Protein AF-A0A843E6L4-F1 (afdb_monomer)

Secondary structure (DSSP, 8-state):
---PPP--HHHHHHHHHHHHHHHHHHHHHHHHH-TT-TT-SSS-TTSS---HHHHHHHHHHHHHHHHHHHHHHHHHHHTT---HHHHHHHHHHHHHHHHHHHHHHHTTTS-HHHHHHHHHHHHHHHHHHHHHHHHHHHTTT-HHHHHHHHHHHHHHHHHHHH-GGGHHHHHHHHHHHHHHHHHHHHHHHSS--

Mean predicted aligned error: 9.28 Å

Solvent-accessible surface area (backbone atoms only — not comparable to full-atom values): 9897 Å² total; per-residue (Å²): 133,84,80,72,84,78,62,53,51,64,58,31,41,52,47,30,51,52,25,46,52,52,26,50,50,36,47,52,56,34,42,57,60,34,70,83,40,86,92,39,65,80,83,52,90,85,70,82,68,83,51,65,66,56,41,66,48,41,49,27,50,27,27,36,46,34,11,52,25,33,28,51,31,12,54,38,40,26,74,63,24,84,45,68,53,44,19,51,12,25,48,28,29,34,56,28,11,51,20,31,32,46,37,25,59,32,70,68,86,52,57,75,68,56,32,51,50,25,48,52,50,28,47,54,27,49,50,51,26,44,48,40,42,27,62,56,37,46,78,71,73,42,57,68,55,43,54,49,46,51,49,53,51,51,50,45,53,48,20,65,74,75,44,58,84,52,33,53,63,52,45,52,51,54,52,49,56,50,49,52,57,52,41,55,47,32,66,72,68,73,47,59,113

pLDDT: mean 72.14, std 13.54, range [33.97, 89.56]

Structure (mmCIF, N/CA/C/O backbone):
data_AF-A0A843E6L4-F1
#
_entry.id   AF-A0A843E6L4-F1
#
loop_
_atom_site.group_PDB
_atom_site.id
_atom_site.type_symbol
_atom_site.label_atom_id
_atom_site.label_alt_id
_atom_site.label_comp_id
_atom_site.label_asym_id
_atom_site.label_entity_id
_atom_site.label_seq_id
_atom_site.pdbx_PDB_ins_code
_atom_site.Cartn_x
_atom_site.Cartn_y
_atom_site.Cartn_z
_atom_site.occupancy
_atom_site.B_iso_or_equiv
_atom_site.auth_seq_id
_atom_site.auth_comp_id
_atom_site.auth_asym_id
_atom_site.auth_atom_id
_atom_site.pdbx_PDB_model_num
ATOM 1 N N . MET A 1 1 ? -32.461 13.150 -0.902 1.00 38.22 1 MET A N 1
ATOM 2 C CA . MET A 1 1 ? -31.200 12.642 -0.322 1.00 38.22 1 MET A CA 1
ATOM 3 C C . MET A 1 1 ? -30.988 11.248 -0.902 1.00 38.22 1 MET A C 1
ATOM 5 O O . MET A 1 1 ? -31.719 10.344 -0.528 1.00 38.22 1 MET A O 1
ATOM 9 N N . MET A 1 2 ? -30.138 11.087 -1.923 1.00 33.97 2 MET A N 1
ATOM 10 C CA . MET A 1 2 ? -29.895 9.767 -2.524 1.00 33.97 2 MET A CA 1
ATOM 11 C C . MET A 1 2 ? -29.000 8.966 -1.578 1.00 33.97 2 MET A C 1
ATOM 13 O O . MET A 1 2 ? -27.855 9.344 -1.337 1.00 33.97 2 MET A O 1
ATOM 17 N N . THR A 1 3 ? -29.527 7.887 -1.008 1.00 42.34 3 THR A N 1
ATOM 18 C CA . THR A 1 3 ? -28.740 6.917 -0.246 1.00 42.34 3 THR A CA 1
ATOM 19 C C . THR A 1 3 ? -27.872 6.145 -1.230 1.00 42.34 3 THR A C 1
ATOM 21 O O . THR A 1 3 ? -28.330 5.192 -1.856 1.00 42.34 3 THR A O 1
ATOM 24 N N . VAL A 1 4 ? -26.630 6.596 -1.415 1.00 50.53 4 VAL A N 1
ATOM 25 C CA . VAL A 1 4 ? -25.606 5.829 -2.133 1.00 50.53 4 VAL A CA 1
ATOM 26 C C . VAL A 1 4 ? -25.515 4.457 -1.454 1.00 50.53 4 VAL A C 1
ATOM 28 O O . VAL A 1 4 ? -25.334 4.425 -0.232 1.00 50.53 4 VAL A O 1
ATOM 31 N N . PRO A 1 5 ? -25.685 3.342 -2.188 1.00 54.84 5 PRO A N 1
ATOM 32 C CA . PRO A 1 5 ? -25.659 2.016 -1.594 1.00 54.84 5 PRO A CA 1
ATOM 33 C C . PRO A 1 5 ? -24.325 1.809 -0.880 1.00 54.84 5 PRO A C 1
ATOM 35 O O . PRO A 1 5 ? -23.248 1.948 -1.459 1.00 54.84 5 PRO A O 1
ATOM 38 N N . TYR A 1 6 ? -24.418 1.540 0.417 1.00 60.19 6 TYR A N 1
ATOM 39 C CA . TYR A 1 6 ? -23.269 1.323 1.276 1.00 60.19 6 TYR A CA 1
ATOM 40 C C . TYR A 1 6 ? -22.634 -0.037 0.961 1.00 60.19 6 TYR A C 1
ATOM 42 O O . TYR A 1 6 ? -23.325 -1.058 0.937 1.00 60.19 6 TYR A O 1
ATOM 50 N N . LEU A 1 7 ? -21.320 -0.055 0.726 1.00 68.00 7 LEU A N 1
ATOM 51 C CA . LEU A 1 7 ? -20.570 -1.300 0.614 1.00 68.00 7 LEU A CA 1
ATOM 52 C C . LEU A 1 7 ? -20.199 -1.770 2.026 1.00 68.00 7 LEU A C 1
ATOM 54 O O . LEU A 1 7 ? -19.430 -1.108 2.716 1.00 68.00 7 LEU A O 1
ATOM 58 N N . ASP A 1 8 ? -20.755 -2.909 2.440 1.00 76.12 8 ASP A N 1
ATOM 59 C CA . ASP A 1 8 ? -20.418 -3.588 3.699 1.00 76.12 8 ASP A CA 1
ATOM 60 C C . ASP A 1 8 ? -18.883 -3.737 3.841 1.00 76.12 8 ASP A C 1
ATOM 62 O O . ASP A 1 8 ? -18.254 -4.235 2.897 1.00 76.12 8 ASP A O 1
ATOM 66 N N . PRO A 1 9 ? -18.263 -3.367 4.986 1.00 72.38 9 PRO A N 1
ATOM 67 C CA . PRO A 1 9 ? -16.823 -3.484 5.204 1.00 72.38 9 PRO A CA 1
ATOM 68 C C . PRO A 1 9 ? -16.311 -4.895 4.959 1.00 72.38 9 PRO A C 1
ATOM 70 O O . PRO A 1 9 ? -15.201 -5.059 4.471 1.00 72.38 9 PRO A O 1
ATOM 73 N N . ARG A 1 10 ? -17.125 -5.925 5.224 1.00 75.69 10 ARG A N 1
ATOM 74 C CA . ARG A 1 10 ? -16.761 -7.318 4.942 1.00 75.69 10 ARG A CA 1
ATOM 75 C C . ARG A 1 10 ? -16.612 -7.557 3.446 1.00 75.69 10 ARG A C 1
ATOM 77 O O . ARG A 1 10 ? -15.655 -8.188 3.013 1.00 75.69 10 ARG A O 1
ATOM 84 N N . ARG A 1 11 ? -17.538 -7.031 2.641 1.00 78.94 11 ARG A N 1
ATOM 85 C CA . ARG A 1 11 ? -17.482 -7.142 1.176 1.00 78.94 11 ARG A CA 1
ATOM 86 C C . ARG A 1 11 ? -16.311 -6.343 0.615 1.00 78.94 11 ARG A C 1
ATOM 88 O O . ARG A 1 11 ? -15.612 -6.849 -0.254 1.00 78.94 11 ARG A O 1
ATOM 95 N N . ALA A 1 12 ? -16.059 -5.149 1.151 1.00 79.19 12 ALA A N 1
ATOM 96 C CA . ALA A 1 12 ? -14.891 -4.349 0.792 1.00 79.19 12 ALA A CA 1
ATOM 97 C C . ALA A 1 12 ? -13.571 -5.052 1.156 1.00 79.19 12 ALA A C 1
ATOM 99 O O . ALA A 1 12 ? -12.635 -5.055 0.363 1.00 79.19 12 ALA A O 1
ATOM 100 N N . SER A 1 13 ? -13.528 -5.715 2.313 1.00 79.50 13 SER A N 1
ATOM 101 C CA . SER A 1 13 ? -12.426 -6.567 2.761 1.00 79.50 13 SER A CA 1
ATOM 102 C C . SER A 1 13 ? -12.163 -7.745 1.817 1.00 79.50 13 SER A C 1
ATOM 104 O O . SER A 1 13 ? -11.020 -7.981 1.439 1.00 79.50 13 SER A O 1
ATOM 106 N N . TYR A 1 14 ? -13.196 -8.473 1.385 1.00 80.38 14 TYR A N 1
ATOM 107 C CA . TYR A 1 14 ? -13.018 -9.542 0.394 1.00 80.38 14 TYR A CA 1
ATOM 108 C C . TYR A 1 14 ? -12.574 -9.000 -0.967 1.00 80.38 14 TYR A C 1
ATOM 110 O O . TYR A 1 14 ? -11.720 -9.603 -1.615 1.00 80.38 14 TYR A O 1
ATOM 118 N N . LEU A 1 15 ? -13.104 -7.844 -1.379 1.00 80.06 15 LEU A N 1
ATOM 119 C CA . LEU A 1 15 ? -12.724 -7.190 -2.627 1.00 80.06 15 LEU A CA 1
ATOM 120 C C . LEU A 1 15 ? -11.246 -6.784 -2.607 1.00 80.06 15 LEU A C 1
ATOM 122 O O . LEU A 1 15 ? -10.521 -7.132 -3.536 1.00 80.06 15 LEU A O 1
ATOM 126 N N . VAL A 1 16 ? -10.765 -6.139 -1.538 1.00 81.19 16 VAL A N 1
ATOM 127 C CA . VAL A 1 16 ? -9.347 -5.762 -1.436 1.00 81.19 16 VAL A CA 1
ATOM 128 C C . VAL A 1 16 ? -8.436 -6.984 -1.317 1.00 81.19 16 VAL A C 1
ATOM 130 O O . VAL A 1 16 ? -7.397 -7.008 -1.964 1.00 81.19 16 VAL A O 1
ATOM 133 N N . LEU A 1 17 ? -8.837 -8.044 -0.602 1.00 82.75 17 LEU A N 1
ATOM 134 C CA . LEU A 1 17 ? -8.074 -9.299 -0.567 1.00 82.75 17 LEU A CA 1
ATOM 135 C C . LEU A 1 17 ? -7.973 -9.945 -1.953 1.00 82.75 17 LEU A C 1
ATOM 137 O O . LEU A 1 17 ? -6.896 -10.388 -2.345 1.00 82.75 17 LEU A O 1
ATOM 141 N N . SER A 1 18 ? -9.069 -9.973 -2.716 1.00 79.31 18 SER A N 1
ATOM 142 C CA . SER A 1 18 ? -9.046 -10.491 -4.088 1.00 79.31 18 SER A CA 1
ATOM 143 C C . SER A 1 18 ? -8.160 -9.639 -5.001 1.00 79.31 18 SER A C 1
ATOM 145 O O . SER A 1 18 ? -7.371 -10.191 -5.765 1.00 79.31 18 SER A O 1
ATOM 147 N N . ALA A 1 19 ? -8.201 -8.310 -4.853 1.00 81.50 19 ALA A N 1
ATOM 148 C CA . ALA A 1 19 ? -7.320 -7.391 -5.565 1.00 81.50 19 ALA A CA 1
ATOM 149 C C . ALA A 1 19 ? -5.846 -7.636 -5.206 1.00 81.50 19 ALA A C 1
ATOM 151 O O . ALA A 1 19 ? -5.012 -7.689 -6.100 1.00 81.50 19 ALA A O 1
ATOM 152 N N . MET A 1 20 ? -5.528 -7.871 -3.928 1.00 81.94 20 MET A N 1
ATOM 153 C CA . MET A 1 20 ? -4.175 -8.224 -3.484 1.00 81.94 20 MET A CA 1
ATOM 154 C C . MET A 1 20 ? -3.689 -9.524 -4.121 1.00 81.94 20 MET A C 1
ATOM 156 O O . MET A 1 20 ? -2.566 -9.564 -4.609 1.00 81.94 20 MET A O 1
ATOM 160 N N . VAL A 1 21 ? -4.520 -10.571 -4.158 1.00 82.06 21 VAL A N 1
ATOM 161 C CA . VAL A 1 21 ? -4.159 -11.845 -4.801 1.00 82.06 21 VAL A CA 1
ATOM 162 C C . VAL A 1 21 ? -3.872 -11.638 -6.286 1.00 82.06 21 VAL A C 1
ATOM 164 O O . VAL A 1 21 ? -2.831 -12.081 -6.765 1.00 82.06 21 VAL A O 1
ATOM 167 N N . VAL A 1 22 ? -4.748 -10.922 -6.999 1.00 79.94 22 VAL A N 1
ATOM 168 C CA . VAL A 1 22 ? -4.540 -10.591 -8.417 1.00 79.94 22 VAL A CA 1
ATOM 169 C C . VAL A 1 22 ? -3.233 -9.822 -8.601 1.00 79.94 22 VAL A C 1
ATOM 171 O O . VAL A 1 22 ? -2.436 -10.177 -9.463 1.00 79.94 22 VAL A O 1
ATOM 174 N N . THR A 1 23 ? -2.961 -8.824 -7.761 1.00 76.88 23 THR A N 1
ATOM 175 C CA . THR A 1 23 ? -1.734 -8.028 -7.848 1.00 76.88 23 THR A CA 1
ATOM 176 C C . THR A 1 23 ? -0.482 -8.843 -7.555 1.00 76.88 23 THR A C 1
ATOM 178 O O . THR A 1 23 ? 0.479 -8.715 -8.301 1.00 76.88 23 THR A O 1
ATOM 181 N N . VAL A 1 24 ? -0.486 -9.717 -6.542 1.00 77.19 24 VAL A N 1
ATOM 182 C CA . VAL A 1 24 ? 0.644 -10.618 -6.253 1.00 77.19 24 VAL A CA 1
ATOM 183 C C . VAL A 1 24 ? 0.900 -11.559 -7.426 1.00 77.19 24 VAL A C 1
ATOM 185 O O . VAL A 1 24 ? 2.047 -11.718 -7.826 1.00 77.19 24 VAL A O 1
ATOM 188 N N . VAL A 1 25 ? -0.146 -12.151 -8.009 1.00 79.25 25 VAL A N 1
ATOM 189 C CA . VAL A 1 25 ? -0.007 -13.032 -9.178 1.00 79.25 25 VAL A CA 1
ATOM 190 C C . VAL A 1 25 ? 0.562 -12.262 -10.368 1.00 79.25 25 VAL A C 1
ATOM 192 O O . VAL A 1 25 ? 1.535 -12.713 -10.966 1.00 79.25 25 VAL A O 1
ATOM 195 N N . CYS A 1 26 ? 0.022 -11.080 -10.678 1.00 74.94 26 CYS A N 1
ATOM 196 C CA . CYS A 1 26 ? 0.536 -10.232 -11.753 1.00 74.94 26 CYS A CA 1
ATOM 197 C C . CYS A 1 26 ? 1.985 -9.791 -11.508 1.00 74.94 26 CYS A C 1
ATOM 199 O O . CYS A 1 26 ? 2.758 -9.736 -12.455 1.00 74.94 26 CYS A O 1
ATOM 201 N N . TRP A 1 27 ? 2.366 -9.506 -10.261 1.00 72.69 27 TRP A N 1
ATOM 202 C CA . TRP A 1 27 ? 3.739 -9.166 -9.887 1.00 72.69 27 TRP A CA 1
ATOM 203 C C . TRP A 1 27 ? 4.694 -10.346 -9.999 1.00 72.69 27 TRP A C 1
ATOM 205 O O . TRP A 1 27 ? 5.786 -10.174 -10.519 1.00 72.69 27 TRP A O 1
ATOM 215 N N . ILE A 1 28 ? 4.298 -11.541 -9.556 1.00 72.25 28 ILE A N 1
ATOM 216 C CA . ILE A 1 28 ? 5.107 -12.749 -9.744 1.00 72.25 28 ILE A CA 1
ATOM 217 C C . ILE A 1 28 ? 5.308 -12.983 -11.241 1.00 72.25 28 ILE A C 1
ATOM 219 O O . ILE A 1 28 ? 6.439 -13.142 -11.675 1.00 72.25 28 ILE A O 1
ATOM 223 N N . ILE A 1 29 ? 4.243 -12.933 -12.046 1.00 73.12 29 ILE A N 1
ATOM 224 C CA . ILE A 1 29 ? 4.345 -13.092 -13.503 1.00 73.12 29 ILE A CA 1
ATOM 225 C C . ILE A 1 29 ? 5.265 -12.021 -14.106 1.00 73.12 29 ILE A C 1
ATOM 227 O O . ILE A 1 29 ? 6.151 -12.368 -14.877 1.00 73.12 29 ILE A O 1
ATOM 231 N N . ALA A 1 30 ? 5.101 -10.751 -13.722 1.00 64.81 30 ALA A N 1
ATOM 232 C CA . ALA A 1 30 ? 5.960 -9.659 -14.175 1.00 64.81 30 ALA A CA 1
ATOM 233 C C . ALA A 1 30 ? 7.436 -9.910 -13.830 1.00 64.81 30 ALA A C 1
ATOM 235 O O . ALA A 1 30 ? 8.287 -9.796 -14.701 1.00 64.81 30 ALA A O 1
ATOM 236 N N . GLY A 1 31 ? 7.730 -10.329 -12.598 1.00 62.81 31 GLY A N 1
ATOM 237 C CA . GLY A 1 31 ? 9.098 -10.576 -12.152 1.00 62.81 31 GLY A CA 1
ATOM 238 C C . GLY A 1 31 ? 9.753 -11.825 -12.715 1.00 62.81 31 GLY A C 1
ATOM 239 O O . GLY A 1 31 ? 10.965 -11.854 -12.865 1.00 62.81 31 GLY A O 1
ATOM 240 N N . LEU A 1 32 ? 8.977 -12.847 -13.076 1.00 64.94 32 LEU A N 1
ATOM 241 C CA . LEU A 1 32 ? 9.512 -14.009 -13.791 1.00 64.94 32 LEU A CA 1
ATOM 242 C C . LEU A 1 32 ? 9.834 -13.688 -15.262 1.00 64.94 32 LEU A C 1
ATOM 244 O O . LEU A 1 32 ? 10.538 -14.468 -15.900 1.00 64.94 32 LEU A O 1
ATOM 248 N N . MET A 1 33 ? 9.301 -12.587 -15.802 1.00 60.41 33 MET A N 1
ATOM 249 C CA . MET A 1 33 ? 9.420 -12.200 -17.213 1.00 60.41 33 MET A CA 1
ATOM 250 C C . MET A 1 33 ? 10.352 -11.003 -17.464 1.00 60.41 33 MET A C 1
ATOM 252 O O . MET A 1 33 ? 10.617 -10.701 -18.626 1.00 60.41 33 MET A O 1
ATOM 256 N N . ASP A 1 34 ? 10.831 -10.327 -16.417 1.00 55.47 34 ASP A N 1
ATOM 257 C CA . ASP A 1 34 ? 11.705 -9.152 -16.505 1.00 55.47 34 ASP A CA 1
ATOM 258 C C . ASP A 1 34 ? 13.113 -9.490 -15.984 1.00 55.47 34 ASP A C 1
ATOM 260 O O . ASP A 1 34 ? 13.286 -9.844 -14.816 1.00 55.47 34 ASP A O 1
ATOM 264 N N . GLU A 1 35 ? 14.112 -9.420 -16.868 1.00 53.12 35 GLU A N 1
ATOM 265 C CA . GLU A 1 35 ? 15.518 -9.724 -16.560 1.00 53.12 35 GLU A CA 1
ATOM 266 C C . GLU A 1 35 ? 16.177 -8.668 -15.664 1.00 53.12 35 GLU A C 1
ATOM 268 O O . GLU A 1 35 ? 17.101 -8.996 -14.920 1.00 53.12 35 GLU A O 1
ATOM 273 N N . ASP A 1 36 ? 15.679 -7.429 -15.700 1.00 51.19 36 ASP A N 1
ATOM 274 C CA . ASP A 1 36 ? 16.272 -6.271 -15.023 1.00 51.19 36 ASP A CA 1
ATOM 275 C C . ASP A 1 36 ? 15.635 -6.000 -13.650 1.00 51.19 36 ASP A C 1
ATOM 277 O O . ASP A 1 36 ? 16.038 -5.085 -12.922 1.00 51.19 36 ASP A O 1
ATOM 281 N N . TRP A 1 37 ? 14.622 -6.779 -13.252 1.00 52.09 37 TRP A N 1
ATOM 282 C CA . TRP A 1 37 ? 13.971 -6.569 -11.964 1.00 52.09 37 TRP A CA 1
ATOM 283 C C . TRP A 1 37 ? 14.856 -7.105 -10.836 1.00 52.09 37 TRP A C 1
ATOM 285 O O . TRP A 1 37 ? 15.005 -8.313 -10.657 1.00 52.09 37 TRP A O 1
ATOM 295 N N . ALA A 1 38 ? 15.410 -6.192 -10.032 1.00 47.44 38 ALA A N 1
ATOM 296 C CA . ALA A 1 38 ? 16.419 -6.443 -8.994 1.00 47.44 38 ALA A CA 1
ATOM 297 C C . ALA A 1 38 ? 16.103 -7.584 -7.994 1.00 47.44 38 ALA A C 1
ATOM 299 O O . ALA A 1 38 ? 17.005 -8.113 -7.350 1.00 47.44 38 ALA A O 1
ATOM 300 N N . LEU A 1 39 ? 14.835 -7.995 -7.855 1.00 47.16 39 LEU A N 1
ATOM 301 C CA . LEU A 1 39 ? 14.410 -9.126 -7.014 1.00 47.16 39 LEU A CA 1
ATOM 302 C C . LEU A 1 39 ? 14.585 -10.511 -7.672 1.00 47.16 39 LEU A C 1
ATOM 304 O O . LEU A 1 39 ? 14.586 -11.513 -6.958 1.00 47.16 39 LEU A O 1
ATOM 308 N N . PHE A 1 40 ? 14.717 -10.582 -8.999 1.00 44.66 40 PHE A N 1
ATOM 309 C CA . PHE A 1 40 ? 14.655 -11.815 -9.799 1.00 44.66 40 PHE A CA 1
ATOM 310 C C . PHE A 1 40 ? 15.771 -11.931 -10.845 1.00 44.66 40 PHE A C 1
ATOM 312 O O . PHE A 1 40 ? 15.652 -12.722 -11.777 1.00 44.66 40 PHE A O 1
ATOM 319 N N . GLU A 1 41 ? 16.882 -11.218 -10.643 1.00 42.28 41 GLU A N 1
ATOM 320 C CA . GLU A 1 41 ? 17.993 -10.997 -11.589 1.00 42.28 41 GLU A CA 1
ATOM 321 C C . GLU A 1 41 ? 18.605 -12.264 -12.243 1.00 42.28 41 GLU A C 1
ATOM 323 O O . GLU A 1 41 ? 19.451 -12.156 -13.124 1.00 42.28 41 GLU A O 1
ATOM 328 N N . LYS A 1 42 ? 18.208 -13.489 -11.858 1.00 43.25 42 LYS A N 1
ATOM 329 C CA . LYS A 1 42 ? 18.589 -14.742 -12.533 1.00 43.25 42 LYS A CA 1
ATOM 330 C C . LYS A 1 42 ? 17.566 -15.864 -12.328 1.00 43.25 42 LYS A C 1
ATOM 332 O O . LYS A 1 42 ? 17.771 -16.657 -11.407 1.00 43.25 42 LYS A O 1
ATOM 337 N N . THR A 1 43 ? 16.529 -16.055 -13.164 1.00 38.50 43 THR A N 1
ATOM 338 C CA . THR A 1 43 ? 15.978 -17.437 -13.290 1.00 38.50 43 THR A CA 1
ATOM 339 C C . THR A 1 43 ? 15.178 -17.869 -14.532 1.00 38.50 43 THR A C 1
ATOM 341 O O . THR A 1 43 ? 15.100 -19.081 -14.714 1.00 38.50 43 THR A O 1
ATOM 344 N N . LEU A 1 44 ? 14.586 -17.033 -15.400 1.00 39.69 44 LEU A N 1
ATOM 345 C CA . LEU A 1 44 ? 13.625 -17.584 -16.396 1.00 39.69 44 LEU A CA 1
ATOM 346 C C . LEU A 1 44 ? 13.680 -17.058 -17.837 1.00 39.69 44 LEU A C 1
ATOM 348 O O . LEU A 1 44 ? 12.790 -17.381 -18.624 1.00 39.69 44 LEU A O 1
ATOM 352 N N . CYS A 1 45 ? 14.755 -16.397 -18.271 1.00 34.59 45 CYS A N 1
ATOM 353 C CA . CYS A 1 45 ? 14.845 -15.968 -19.675 1.00 34.59 45 CYS A CA 1
ATOM 354 C C . CYS A 1 45 ? 15.183 -17.072 -20.704 1.00 34.59 45 CYS A C 1
ATOM 356 O O . CYS A 1 45 ? 15.482 -16.804 -21.864 1.00 34.59 45 CYS A O 1
ATOM 358 N N . HIS A 1 46 ? 15.078 -18.348 -20.325 1.00 40.62 46 HIS A N 1
ATOM 359 C CA . HIS A 1 46 ? 15.227 -19.474 -21.256 1.00 40.62 46 HIS A CA 1
ATOM 360 C C . HIS A 1 46 ? 13.900 -20.003 -21.828 1.00 40.62 46 HIS A C 1
ATOM 362 O O . HIS A 1 46 ? 13.920 -20.953 -22.607 1.00 40.62 46 HIS A O 1
ATOM 368 N N . LEU A 1 47 ? 12.753 -19.399 -21.485 1.00 40.03 47 LEU A N 1
ATOM 369 C CA . LEU A 1 47 ? 11.434 -19.849 -21.961 1.00 40.03 47 LEU A CA 1
ATOM 370 C C . LEU A 1 47 ? 10.908 -19.141 -23.221 1.00 40.03 47 LEU A C 1
ATOM 372 O O . LEU A 1 47 ? 9.825 -19.483 -23.683 1.00 40.03 47 LEU A O 1
ATOM 376 N N . GLY A 1 48 ? 11.653 -18.209 -23.825 1.00 39.88 48 GLY A N 1
ATOM 377 C CA . GLY A 1 48 ? 11.315 -17.674 -25.154 1.00 39.88 48 GLY A CA 1
ATOM 378 C C . GLY A 1 48 ? 10.013 -16.862 -25.238 1.00 39.88 48 GLY A C 1
ATOM 379 O O . GLY A 1 48 ? 9.510 -16.646 -26.336 1.00 39.88 48 GLY A O 1
ATOM 380 N N . ILE A 1 49 ? 9.476 -16.394 -24.105 1.00 41.22 49 ILE A N 1
ATOM 381 C CA . ILE A 1 49 ? 8.335 -15.465 -24.041 1.00 41.22 49 ILE A CA 1
ATOM 382 C C . ILE A 1 49 ? 8.863 -14.095 -23.600 1.00 41.22 49 ILE A C 1
ATOM 384 O O . ILE A 1 49 ? 8.540 -13.600 -22.525 1.00 41.22 49 ILE A O 1
ATOM 388 N N . SER A 1 50 ? 9.731 -13.484 -24.408 1.00 40.25 50 SER A N 1
ATOM 389 C CA . SER A 1 50 ? 10.124 -12.085 -24.215 1.00 40.25 50 SER A CA 1
ATOM 390 C C . SER A 1 50 ? 9.061 -11.170 -24.831 1.00 40.25 50 SER A C 1
ATOM 392 O O . SER A 1 50 ? 9.302 -10.516 -25.842 1.00 40.25 50 SER A O 1
ATOM 394 N N . ASP A 1 51 ? 7.868 -11.119 -24.245 1.00 49.66 51 ASP A N 1
ATOM 395 C CA . ASP A 1 51 ? 6.962 -10.001 -24.506 1.00 49.66 51 ASP A CA 1
ATOM 396 C C . ASP A 1 51 ? 7.049 -9.042 -23.324 1.00 49.66 51 ASP A C 1
ATOM 398 O O . ASP A 1 51 ? 6.199 -8.999 -22.437 1.00 49.66 51 ASP A O 1
ATOM 402 N N . ILE A 1 52 ? 8.101 -8.223 -23.350 1.00 55.25 52 ILE A N 1
ATOM 403 C CA . ILE A 1 52 ? 8.266 -7.011 -22.531 1.00 55.25 52 ILE A CA 1
ATOM 404 C C . ILE A 1 52 ? 6.971 -6.164 -22.554 1.00 55.25 52 ILE A C 1
ATOM 406 O O . ILE A 1 52 ? 6.639 -5.473 -21.590 1.00 55.25 52 ILE A O 1
ATOM 410 N N . LEU A 1 53 ? 6.179 -6.266 -23.632 1.00 54.62 53 LEU A N 1
ATOM 411 C CA . LEU A 1 53 ? 4.861 -5.650 -23.778 1.00 54.62 53 LEU A CA 1
ATOM 412 C C . LEU A 1 53 ? 3.819 -6.178 -22.772 1.00 54.62 53 LEU A C 1
ATOM 414 O O . LEU A 1 53 ? 3.012 -5.406 -22.257 1.00 54.62 53 LEU A O 1
ATOM 418 N N . PHE A 1 54 ? 3.835 -7.477 -22.470 1.00 55.19 54 PHE A N 1
ATOM 419 C CA . PHE A 1 54 ? 2.896 -8.110 -21.542 1.00 55.19 54 PHE A CA 1
ATOM 420 C C . PHE A 1 54 ? 3.165 -7.669 -20.098 1.00 55.19 54 PHE A C 1
ATOM 422 O O . PHE A 1 54 ? 2.231 -7.316 -19.375 1.00 55.19 54 PHE A O 1
ATOM 429 N N . VAL A 1 55 ? 4.442 -7.569 -19.714 1.00 59.25 55 VAL A N 1
ATOM 430 C CA . VAL A 1 55 ? 4.883 -7.013 -18.421 1.00 59.25 55 VAL A CA 1
ATOM 431 C C . VAL A 1 55 ? 4.524 -5.526 -18.308 1.00 59.25 55 VAL A C 1
ATOM 433 O O . VAL A 1 55 ? 3.942 -5.109 -17.302 1.00 59.25 55 VAL A O 1
ATOM 436 N N . ARG A 1 56 ? 4.751 -4.743 -19.377 1.00 61.72 56 ARG A N 1
ATOM 437 C CA . ARG A 1 56 ? 4.350 -3.323 -19.475 1.00 61.72 56 ARG A CA 1
ATOM 438 C C . ARG A 1 56 ? 2.847 -3.088 -19.302 1.00 61.72 56 ARG A C 1
ATOM 440 O O . ARG A 1 56 ? 2.462 -1.984 -18.936 1.00 61.72 56 ARG A O 1
ATOM 447 N N . ILE A 1 57 ? 1.996 -4.083 -19.554 1.00 69.62 57 ILE A N 1
ATOM 448 C CA . ILE A 1 57 ? 0.535 -3.966 -19.424 1.00 69.62 57 ILE A CA 1
ATOM 449 C C . ILE A 1 57 ? 0.049 -4.524 -18.082 1.00 69.62 57 ILE A C 1
ATOM 451 O O . ILE A 1 57 ? -0.734 -3.872 -17.385 1.00 69.62 57 ILE A O 1
ATOM 455 N N . LEU A 1 58 ? 0.519 -5.709 -17.686 1.00 72.88 58 LEU A N 1
ATOM 456 C CA . LEU A 1 58 ? 0.084 -6.357 -16.449 1.00 72.88 58 LEU A CA 1
ATOM 457 C C . LEU A 1 58 ? 0.455 -5.557 -15.206 1.00 72.88 58 LEU A C 1
ATOM 459 O O . LEU A 1 58 ? -0.343 -5.487 -14.270 1.00 72.88 58 LEU A O 1
ATOM 463 N N . TYR A 1 59 ? 1.635 -4.938 -15.191 1.00 72.50 59 TYR A N 1
ATOM 464 C CA . TYR A 1 59 ? 2.086 -4.179 -14.035 1.00 72.50 59 TYR A CA 1
ATOM 465 C C . TYR A 1 59 ? 1.196 -2.947 -13.763 1.00 72.50 59 TYR A C 1
ATOM 467 O O . TYR A 1 59 ? 0.628 -2.876 -12.668 1.00 72.50 59 TYR A O 1
ATOM 475 N N . PRO A 1 60 ? 0.929 -2.044 -14.730 1.00 75.44 60 PRO A N 1
ATOM 476 C CA . PRO A 1 60 ? -0.037 -0.955 -14.558 1.00 75.44 60 PRO A CA 1
ATOM 477 C C . PRO A 1 60 ? -1.443 -1.416 -14.184 1.00 75.44 60 PRO A C 1
ATOM 479 O O . PRO A 1 60 ? -2.061 -0.823 -13.300 1.00 75.44 60 PRO A O 1
ATOM 482 N N . ILE A 1 61 ? -1.939 -2.495 -14.801 1.00 79.88 61 ILE A N 1
ATOM 483 C CA . ILE A 1 61 ? -3.248 -3.066 -14.454 1.00 79.88 61 ILE A CA 1
ATOM 484 C C . ILE A 1 61 ? -3.251 -3.527 -12.996 1.00 79.88 61 ILE A C 1
ATOM 486 O O . ILE A 1 61 ? -4.187 -3.221 -12.260 1.00 79.88 61 ILE A O 1
ATOM 490 N N . SER A 1 62 ? -2.199 -4.213 -12.546 1.00 78.50 62 SER A N 1
ATOM 491 C CA . SER A 1 62 ? -2.086 -4.685 -11.166 1.00 78.50 62 SER A CA 1
ATOM 492 C C . SER A 1 62 ? -2.065 -3.533 -10.159 1.00 78.50 62 SER A C 1
ATOM 494 O O . SER A 1 62 ? -2.750 -3.612 -9.137 1.00 78.50 62 SER A O 1
ATOM 496 N N . CYS A 1 63 ? -1.355 -2.444 -10.479 1.00 80.38 63 CYS A N 1
ATOM 497 C CA . CYS A 1 63 ? -1.311 -1.210 -9.700 1.00 80.38 63 CYS A CA 1
ATOM 498 C C . CYS A 1 63 ? -2.676 -0.510 -9.672 1.00 80.38 63 CYS A C 1
ATOM 500 O O . CYS A 1 63 ? -3.092 -0.009 -8.626 1.00 80.38 63 CYS A O 1
ATOM 502 N N . ALA A 1 64 ? -3.404 -0.517 -10.790 1.00 84.81 64 ALA A N 1
ATOM 503 C CA . ALA A 1 64 ? -4.728 0.079 -10.874 1.00 84.81 64 ALA A CA 1
ATOM 504 C C . ALA A 1 64 ? -5.780 -0.709 -10.087 1.00 84.81 64 ALA A C 1
ATOM 506 O O . ALA A 1 64 ? -6.554 -0.119 -9.333 1.00 84.81 64 ALA A O 1
ATOM 507 N N . VAL A 1 65 ? -5.775 -2.040 -10.206 1.00 85.56 65 VAL A N 1
ATOM 508 C CA . VAL A 1 65 ? -6.692 -2.935 -9.487 1.00 85.56 65 VAL A CA 1
ATOM 509 C C . VAL A 1 65 ? -6.507 -2.795 -7.977 1.00 85.56 65 VAL A C 1
ATOM 511 O O . VAL A 1 65 ? -7.487 -2.581 -7.260 1.00 85.56 65 VAL A O 1
ATOM 514 N N . ILE A 1 66 ? -5.266 -2.845 -7.481 1.00 85.50 66 ILE A N 1
ATOM 515 C CA . ILE A 1 66 ? -5.013 -2.677 -6.045 1.00 85.50 66 ILE A CA 1
ATOM 516 C C . ILE A 1 66 ? -5.246 -1.245 -5.577 1.00 85.50 66 ILE A C 1
ATOM 518 O O . ILE A 1 66 ? -5.807 -1.054 -4.502 1.00 85.50 66 ILE A O 1
ATOM 522 N N . GLY A 1 67 ? -4.870 -0.241 -6.374 1.00 87.75 67 GLY A N 1
ATOM 523 C CA . GLY A 1 67 ? -5.088 1.162 -6.041 1.00 87.75 67 GLY A CA 1
ATOM 524 C C . GLY A 1 67 ? -6.573 1.456 -5.857 1.00 87.75 67 GLY A C 1
ATOM 525 O O . GLY A 1 67 ? -6.982 1.991 -4.827 1.00 87.75 67 GLY A O 1
ATOM 526 N N . PHE A 1 68 ? -7.404 0.997 -6.792 1.00 88.81 68 PHE A N 1
ATOM 527 C CA . PHE A 1 68 ? -8.853 1.128 -6.698 1.00 88.81 68 PHE A CA 1
ATOM 528 C C . PHE A 1 68 ? -9.443 0.316 -5.535 1.00 88.81 68 PHE A C 1
ATOM 530 O O . PHE A 1 68 ? -10.268 0.829 -4.776 1.00 88.81 68 PHE A O 1
ATOM 537 N N . GLY A 1 69 ? -8.979 -0.924 -5.334 1.00 86.75 69 GLY A N 1
ATOM 538 C CA . GLY A 1 69 ? -9.377 -1.756 -4.196 1.00 86.75 69 GLY A CA 1
ATOM 539 C C . GLY A 1 69 ? -9.082 -1.089 -2.848 1.00 86.75 69 GLY A C 1
ATOM 540 O O . GLY A 1 69 ? -9.940 -1.076 -1.965 1.00 86.75 69 GLY A O 1
ATOM 541 N N . MET A 1 70 ? -7.914 -0.457 -2.716 1.00 86.81 70 MET A N 1
ATOM 542 C CA . MET A 1 70 ?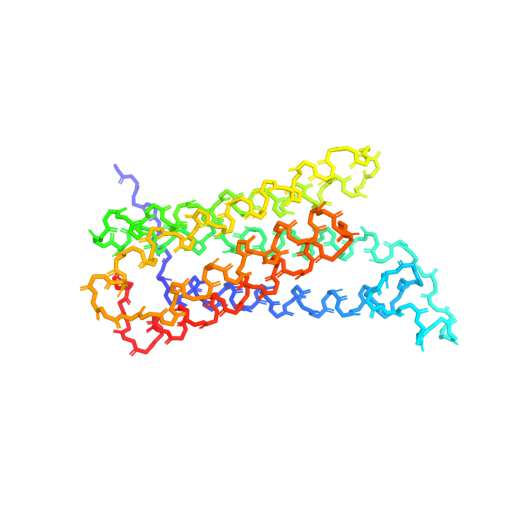 -7.501 0.297 -1.529 1.00 86.81 70 MET A CA 1
ATOM 543 C C . MET A 1 70 ? -8.354 1.538 -1.286 1.00 86.81 70 MET A C 1
ATOM 545 O O . MET A 1 70 ? -8.718 1.814 -0.142 1.00 86.81 70 MET A O 1
ATOM 549 N N . MET A 1 71 ? -8.725 2.264 -2.343 1.00 88.94 71 MET A N 1
ATOM 550 C CA . MET A 1 71 ? -9.622 3.417 -2.230 1.00 88.94 71 MET A CA 1
ATOM 551 C C . MET A 1 71 ? -11.013 2.999 -1.738 1.00 88.94 71 MET A C 1
ATOM 553 O O . MET A 1 71 ? -11.554 3.621 -0.822 1.00 88.94 71 MET A O 1
ATOM 557 N N . LEU A 1 72 ? -11.578 1.923 -2.300 1.00 87.12 72 LEU A N 1
ATOM 558 C CA . LEU A 1 72 ? -12.878 1.392 -1.879 1.00 87.12 72 LEU A CA 1
ATOM 559 C C . LEU A 1 72 ? -12.845 0.859 -0.442 1.00 87.12 72 LEU A C 1
ATOM 561 O O . LEU A 1 72 ? -13.762 1.126 0.342 1.00 87.12 72 LEU A O 1
ATOM 565 N N . PHE A 1 73 ? -11.785 0.135 -0.081 1.00 86.12 73 PHE A N 1
ATOM 566 C CA . PHE A 1 73 ? -11.573 -0.349 1.280 1.00 86.12 73 PHE A CA 1
ATOM 567 C C . PHE A 1 73 ? -11.463 0.812 2.274 1.00 86.12 73 PHE A C 1
ATOM 569 O O . PHE A 1 73 ? -12.229 0.873 3.233 1.00 86.12 73 PHE A O 1
ATOM 576 N N . GLY A 1 74 ? -10.588 1.784 2.007 1.00 84.50 74 GLY A N 1
ATOM 577 C CA . GLY A 1 74 ? -10.412 2.959 2.858 1.00 84.50 74 GLY A CA 1
ATOM 578 C C . GLY A 1 74 ? -11.714 3.729 3.066 1.00 84.50 74 GLY A C 1
ATOM 579 O O . GLY A 1 74 ? -12.085 4.024 4.199 1.00 84.50 74 GLY A O 1
ATOM 580 N N . TYR A 1 75 ? -12.461 3.986 1.990 1.00 86.25 75 TYR A N 1
ATOM 581 C CA . TYR A 1 75 ? -13.728 4.714 2.062 1.00 86.25 75 TYR A CA 1
ATOM 582 C C . TYR A 1 75 ? -14.820 3.966 2.842 1.00 86.25 75 TYR A C 1
ATOM 584 O O . TYR A 1 75 ? -15.518 4.566 3.662 1.00 86.25 75 TYR A O 1
ATOM 592 N N . SER A 1 76 ? -14.983 2.665 2.588 1.00 83.31 76 SER A N 1
ATOM 593 C CA . SER A 1 76 ? -16.011 1.848 3.248 1.00 83.31 76 SER A CA 1
ATOM 594 C C . SER A 1 76 ? -15.750 1.703 4.748 1.00 83.31 76 SER A C 1
ATOM 596 O O . SER A 1 76 ? -16.664 1.902 5.545 1.00 83.31 76 SER A O 1
ATOM 598 N N . VAL A 1 77 ? -14.500 1.446 5.145 1.00 82.12 77 VAL A N 1
ATOM 599 C CA . VAL A 1 77 ? -14.132 1.272 6.556 1.00 82.12 77 VAL A CA 1
ATOM 600 C C . VAL A 1 77 ? -14.110 2.608 7.304 1.00 82.12 77 VAL A C 1
ATOM 602 O O . VAL A 1 77 ? -14.615 2.682 8.422 1.00 82.12 77 VAL A O 1
ATOM 605 N N . ALA A 1 78 ? -13.618 3.693 6.690 1.00 83.06 78 ALA A N 1
ATOM 606 C CA . ALA A 1 78 ? -13.586 5.013 7.328 1.00 83.06 78 ALA A CA 1
ATOM 607 C C . ALA A 1 78 ? -14.980 5.532 7.716 1.00 83.06 78 ALA A C 1
ATOM 609 O O . ALA A 1 78 ? -15.113 6.246 8.707 1.00 83.06 78 ALA A O 1
ATOM 610 N N . LYS A 1 79 ? -16.021 5.179 6.950 1.00 80.00 79 LYS A N 1
ATOM 611 C CA . LYS A 1 79 ? -17.400 5.624 7.201 1.00 80.00 79 LYS A CA 1
ATOM 612 C C . LYS A 1 79 ? -18.081 4.965 8.397 1.00 80.00 79 LYS A C 1
ATOM 614 O O . LYS A 1 79 ? -19.048 5.530 8.899 1.00 80.00 79 LYS A O 1
ATOM 619 N N . VAL A 1 80 ? -17.622 3.787 8.807 1.00 76.25 80 VAL A N 1
ATOM 620 C CA . VAL A 1 80 ? -18.214 3.014 9.915 1.00 76.25 80 VAL A CA 1
ATOM 621 C C . VAL A 1 80 ? -17.292 2.952 11.128 1.00 76.25 80 VAL A C 1
ATOM 623 O O . VAL A 1 80 ? -17.667 2.435 12.171 1.00 76.25 80 VAL A O 1
ATOM 626 N N . CYS A 1 81 ? -16.102 3.536 11.022 1.00 75.06 81 CYS A N 1
ATOM 627 C CA . CYS A 1 81 ? -15.207 3.687 12.150 1.00 75.06 81 CYS A CA 1
ATOM 628 C C . CYS A 1 81 ? -15.650 4.873 13.024 1.00 75.06 81 CYS A C 1
ATOM 630 O O . CYS A 1 81 ? -15.587 6.032 12.607 1.00 75.06 81 CYS A O 1
ATOM 632 N N . ASP A 1 82 ? -16.051 4.587 14.262 1.00 69.31 82 ASP A N 1
ATOM 633 C CA . ASP A 1 82 ? -16.488 5.604 15.229 1.00 69.31 82 ASP A CA 1
ATOM 634 C C . ASP A 1 82 ? -15.319 6.468 15.742 1.00 69.31 82 ASP A C 1
ATOM 636 O O . ASP A 1 82 ? -15.494 7.598 16.216 1.00 69.31 82 ASP A O 1
ATOM 640 N N . ARG A 1 83 ? -14.084 5.960 15.636 1.00 76.69 83 ARG A N 1
ATOM 641 C CA . ARG A 1 83 ? -12.877 6.637 16.120 1.00 76.69 83 ARG A CA 1
ATOM 642 C C . ARG A 1 83 ? -12.286 7.531 15.034 1.00 76.69 83 ARG A C 1
ATOM 644 O O . ARG A 1 83 ? -11.622 7.060 14.114 1.00 76.69 83 ARG A O 1
ATOM 651 N N . ARG A 1 84 ? -12.418 8.854 15.203 1.00 74.69 84 ARG A N 1
ATOM 652 C CA . ARG A 1 84 ? -11.915 9.881 14.259 1.00 74.69 84 ARG A CA 1
ATOM 653 C C . ARG A 1 84 ? -10.461 9.675 13.814 1.00 74.69 84 ARG A C 1
ATOM 655 O O . ARG A 1 84 ? -10.144 9.892 12.649 1.00 74.69 84 ARG A O 1
ATOM 662 N N . LEU A 1 85 ? -9.584 9.265 14.733 1.00 69.69 85 LEU A N 1
ATOM 663 C CA . LEU A 1 85 ? -8.162 9.063 14.448 1.00 69.69 85 LEU A CA 1
ATOM 664 C C . LEU A 1 85 ? -7.936 7.844 13.538 1.00 69.69 85 LEU A C 1
ATOM 666 O O . LEU A 1 85 ? -7.180 7.922 12.577 1.00 69.69 85 LEU A O 1
ATOM 670 N N . GLN A 1 86 ? -8.650 6.744 13.779 1.00 73.94 86 GLN A N 1
ATOM 671 C CA . GLN A 1 86 ? -8.582 5.559 12.926 1.00 73.94 86 GLN A CA 1
ATOM 672 C C . GLN A 1 86 ? -9.244 5.804 11.563 1.00 73.94 86 GLN A C 1
ATOM 674 O O . GLN A 1 86 ? -8.675 5.438 10.536 1.00 73.94 86 GLN A O 1
ATOM 679 N N . ALA A 1 87 ? -10.382 6.506 11.534 1.00 78.31 87 ALA A N 1
ATOM 680 C CA . ALA A 1 87 ? -11.038 6.920 10.296 1.00 78.31 87 ALA A CA 1
ATOM 681 C C . ALA A 1 87 ? -10.098 7.742 9.393 1.00 78.31 87 ALA A C 1
ATOM 683 O O . ALA A 1 87 ? -10.061 7.518 8.185 1.00 78.31 87 ALA A O 1
ATOM 684 N N . ALA A 1 88 ? -9.280 8.635 9.966 1.00 79.00 88 ALA A N 1
ATOM 685 C CA . ALA A 1 88 ? -8.264 9.379 9.217 1.00 79.00 88 ALA A CA 1
ATOM 686 C C . ALA A 1 88 ? -7.204 8.462 8.574 1.00 79.00 88 ALA A C 1
ATOM 688 O O . ALA A 1 88 ? -6.838 8.674 7.419 1.00 79.00 88 ALA A O 1
ATOM 689 N N . GLY A 1 89 ? -6.765 7.410 9.276 1.00 77.94 89 GLY A N 1
ATOM 690 C CA . GLY A 1 89 ? -5.862 6.394 8.718 1.00 77.94 89 GLY A CA 1
ATOM 691 C C . GLY A 1 89 ? -6.489 5.624 7.549 1.00 77.94 89 GLY A C 1
ATOM 692 O O . GLY A 1 89 ? -5.843 5.404 6.526 1.00 77.94 89 GLY A O 1
ATOM 693 N N . TYR A 1 90 ? -7.778 5.291 7.636 1.00 83.12 90 TYR A N 1
ATOM 694 C CA . TYR A 1 90 ? -8.498 4.665 6.522 1.00 83.12 90 TYR A CA 1
ATOM 695 C C . TYR A 1 90 ? -8.716 5.623 5.340 1.00 83.12 90 TYR A C 1
ATOM 697 O O . TYR A 1 90 ? -8.584 5.203 4.192 1.00 83.12 90 TYR A O 1
ATOM 705 N N . TYR A 1 91 ? -8.946 6.920 5.572 1.00 84.62 91 TYR A N 1
ATOM 706 C CA . TYR A 1 91 ? -8.953 7.912 4.488 1.00 84.62 91 TYR A CA 1
ATOM 707 C C . TYR A 1 91 ? -7.580 8.052 3.815 1.00 84.62 91 TYR A C 1
ATOM 709 O O . TYR A 1 91 ? -7.517 8.233 2.600 1.00 84.62 91 TYR A O 1
ATOM 717 N N . ALA A 1 92 ? -6.477 7.890 4.551 1.00 85.56 92 ALA A N 1
ATOM 718 C CA . ALA A 1 92 ? -5.138 7.876 3.963 1.00 85.56 92 ALA A CA 1
ATOM 719 C C . ALA A 1 92 ? -4.903 6.673 3.020 1.00 85.56 92 ALA A C 1
ATOM 721 O O . ALA A 1 92 ? -4.071 6.768 2.119 1.00 85.56 92 ALA A O 1
ATOM 722 N N . CYS A 1 93 ? -5.690 5.590 3.121 1.00 85.12 93 CYS A N 1
ATOM 723 C CA . CYS A 1 93 ? -5.658 4.493 2.139 1.00 85.12 93 CYS A CA 1
ATOM 724 C C . CYS A 1 93 ? -6.119 4.950 0.746 1.00 85.12 93 CYS A C 1
ATOM 726 O O . CYS A 1 93 ? -5.701 4.375 -0.257 1.00 85.12 93 CYS A O 1
ATOM 728 N N . ILE A 1 94 ? -6.946 6.001 0.665 1.00 87.62 94 ILE A N 1
ATOM 729 C CA . ILE A 1 94 ? -7.344 6.606 -0.612 1.00 87.62 94 ILE A CA 1
ATOM 730 C C . ILE A 1 94 ? -6.135 7.275 -1.265 1.00 87.62 94 ILE A C 1
ATOM 732 O O . ILE A 1 94 ? -5.900 7.082 -2.454 1.00 87.62 94 ILE A O 1
ATOM 736 N N . LEU A 1 95 ? -5.339 8.013 -0.484 1.00 88.94 95 LEU A N 1
ATOM 737 C CA . LEU A 1 95 ? -4.111 8.639 -0.976 1.00 88.94 95 LEU A CA 1
ATOM 738 C C . LEU A 1 95 ? -3.093 7.585 -1.422 1.00 88.94 95 LEU A C 1
ATOM 740 O O . LEU A 1 95 ? -2.521 7.723 -2.497 1.00 88.94 95 LEU A O 1
ATOM 744 N N . PHE A 1 96 ? -2.948 6.496 -0.660 1.00 87.88 96 PHE A N 1
ATOM 745 C CA . PHE A 1 96 ? -2.131 5.350 -1.065 1.00 87.88 96 PHE A CA 1
ATOM 746 C C . PHE A 1 96 ? -2.600 4.755 -2.404 1.00 87.88 96 PHE A C 1
ATOM 748 O O . PHE A 1 96 ? -1.791 4.488 -3.291 1.00 87.88 96 PHE A O 1
ATOM 755 N N . GLY A 1 97 ? -3.915 4.593 -2.587 1.00 88.00 97 GLY A N 1
ATOM 756 C CA . GLY A 1 97 ? -4.487 4.104 -3.840 1.00 88.00 97 GLY A CA 1
ATOM 757 C C . GLY A 1 97 ? -4.251 5.042 -5.028 1.00 88.00 97 GLY A C 1
ATOM 758 O O . GLY A 1 97 ? -3.923 4.572 -6.116 1.00 88.00 97 GLY A O 1
ATOM 759 N N . ILE A 1 98 ? -4.329 6.360 -4.814 1.00 89.56 98 ILE A N 1
ATOM 760 C CA . ILE A 1 98 ? -3.976 7.371 -5.825 1.00 89.56 98 ILE A CA 1
ATOM 761 C C . ILE A 1 98 ? -2.492 7.270 -6.193 1.00 89.56 98 ILE A C 1
ATOM 763 O O . ILE A 1 98 ? -2.161 7.307 -7.376 1.00 89.56 98 ILE A O 1
ATOM 767 N N . SER A 1 99 ? -1.601 7.099 -5.212 1.00 87.69 99 SER A N 1
ATOM 768 C CA . SER A 1 99 ? -0.173 6.901 -5.478 1.00 87.69 99 SER A CA 1
ATOM 769 C C . SER A 1 99 ? 0.085 5.630 -6.288 1.00 87.69 99 SER A C 1
ATOM 771 O O . SER A 1 99 ? 0.838 5.682 -7.254 1.00 87.69 99 SER A O 1
ATOM 773 N N . MET A 1 100 ? -0.589 4.520 -5.970 1.00 85.25 100 MET A N 1
ATOM 774 C CA . MET A 1 100 ? -0.496 3.269 -6.736 1.00 85.25 100 MET A CA 1
ATOM 775 C C . MET A 1 100 ? -0.989 3.420 -8.178 1.00 85.25 100 MET A C 1
ATOM 777 O O . MET A 1 100 ? -0.325 2.956 -9.103 1.00 85.25 100 MET A O 1
ATOM 781 N N . LEU A 1 101 ? -2.116 4.104 -8.387 1.00 86.25 101 LEU A N 1
ATOM 782 C CA . LEU A 1 101 ? -2.602 4.438 -9.729 1.00 86.25 101 LEU A CA 1
ATOM 783 C C . LEU A 1 101 ? -1.573 5.286 -10.485 1.00 86.25 101 LEU A C 1
ATOM 785 O O . LEU A 1 101 ? -1.256 4.978 -11.630 1.00 86.25 101 LEU A O 1
ATOM 789 N N . GLY A 1 102 ? -1.014 6.307 -9.831 1.00 80.81 102 GLY A N 1
ATOM 790 C CA . GLY A 1 102 ? 0.045 7.150 -10.384 1.00 80.81 102 GLY A CA 1
ATOM 791 C C . GLY A 1 102 ? 1.274 6.348 -10.811 1.00 80.81 102 GLY A C 1
ATOM 792 O O . GLY A 1 102 ? 1.738 6.517 -11.933 1.00 80.81 102 GLY A O 1
ATOM 793 N N . ILE A 1 103 ? 1.744 5.411 -9.979 1.00 79.44 103 ILE A N 1
ATOM 794 C CA . ILE A 1 103 ? 2.843 4.498 -10.331 1.00 79.44 103 ILE A CA 1
ATOM 795 C C . ILE A 1 103 ? 2.496 3.684 -11.583 1.00 79.44 103 ILE A C 1
ATOM 797 O O . ILE A 1 103 ? 3.317 3.592 -12.494 1.00 79.44 103 ILE A O 1
ATOM 801 N N . GLY A 1 104 ? 1.281 3.130 -11.653 1.00 74.31 104 GLY A N 1
ATOM 802 C CA . GLY A 1 104 ? 0.824 2.350 -12.802 1.00 74.31 104 GLY A CA 1
ATOM 803 C C . GLY A 1 104 ? 0.768 3.160 -14.102 1.00 74.31 104 GLY A C 1
ATOM 804 O O . GLY A 1 104 ? 1.261 2.696 -15.126 1.00 74.31 104 GLY A O 1
ATOM 805 N N . PHE A 1 105 ? 0.219 4.378 -14.068 1.00 74.12 105 PHE A N 1
ATOM 806 C CA . PHE A 1 105 ? 0.082 5.232 -15.256 1.00 74.12 105 PHE A CA 1
ATOM 807 C C . PHE A 1 105 ? 1.400 5.870 -15.704 1.00 74.12 105 PHE A C 1
ATOM 809 O O . PHE A 1 105 ? 1.639 6.000 -16.899 1.00 74.12 105 PHE A O 1
ATOM 816 N N . VAL A 1 106 ? 2.265 6.267 -14.769 1.00 67.06 106 VAL A N 1
ATOM 817 C CA . VAL A 1 106 ? 3.524 6.959 -15.088 1.00 67.06 106 VAL A CA 1
ATOM 818 C C . VAL A 1 106 ? 4.615 5.993 -15.555 1.00 67.06 106 VAL A C 1
ATOM 820 O O . VAL A 1 106 ? 5.529 6.409 -16.264 1.00 67.06 106 VAL A O 1
ATOM 823 N N . ASN A 1 107 ? 4.485 4.692 -15.262 1.00 60.44 107 ASN A N 1
ATOM 824 C CA 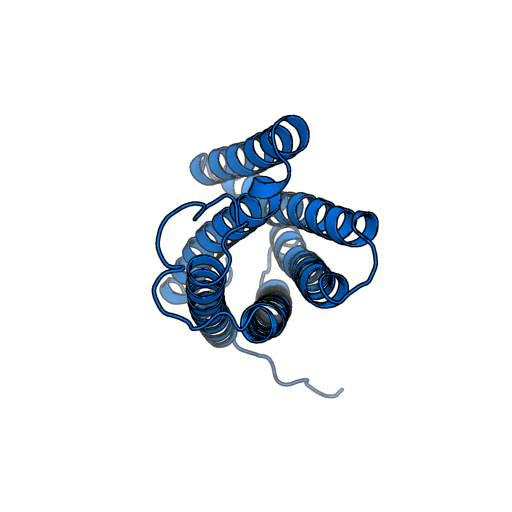. ASN A 1 107 ? 5.351 3.673 -15.865 1.00 60.44 107 ASN A CA 1
ATOM 825 C C . ASN A 1 107 ? 5.174 3.557 -17.394 1.00 60.44 107 ASN A C 1
ATOM 827 O O . ASN A 1 107 ? 6.011 2.952 -18.058 1.00 60.44 107 ASN A O 1
ATOM 831 N N . MET A 1 108 ? 4.112 4.143 -17.964 1.00 51.22 108 MET A N 1
ATOM 832 C CA . MET A 1 108 ? 3.859 4.187 -19.407 1.00 51.22 108 MET A CA 1
ATOM 833 C C . MET A 1 108 ? 4.456 5.446 -20.069 1.00 51.22 108 MET A C 1
ATOM 835 O O . MET A 1 108 ? 3.731 6.278 -20.588 1.00 51.22 108 MET A O 1
ATOM 839 N N . ASP A 1 109 ? 5.784 5.579 -20.096 1.00 45.97 109 ASP A N 1
ATOM 840 C CA . ASP A 1 109 ? 6.515 6.523 -20.977 1.00 45.97 109 ASP A CA 1
ATOM 841 C C . ASP A 1 109 ? 6.695 7.997 -20.512 1.00 45.97 109 ASP A C 1
ATOM 843 O O . ASP A 1 109 ? 7.177 8.822 -21.291 1.00 45.97 109 ASP A O 1
ATOM 847 N N . LEU A 1 110 ? 6.417 8.372 -19.253 1.00 46.03 110 LEU A N 1
ATOM 848 C CA . LEU A 1 110 ? 6.489 9.783 -18.804 1.00 46.03 110 LEU A CA 1
ATOM 849 C C . LEU A 1 110 ? 7.418 10.023 -17.597 1.00 46.03 110 LEU A C 1
ATOM 851 O O . LEU A 1 110 ? 6.985 10.304 -16.487 1.00 46.03 110 LEU A O 1
ATOM 855 N N . SER A 1 111 ? 8.728 10.046 -17.859 1.00 53.62 111 SER A N 1
ATOM 856 C CA . SER A 1 111 ? 9.805 10.558 -16.985 1.00 53.62 111 SER A CA 1
ATOM 857 C C . SER A 1 111 ? 10.035 9.841 -15.635 1.00 53.62 111 SER A C 1
ATOM 859 O O . SER A 1 111 ? 9.195 9.814 -14.736 1.00 53.62 111 SER A O 1
ATOM 861 N N . PHE A 1 112 ? 11.266 9.362 -15.445 1.00 61.38 112 PHE A N 1
ATOM 862 C CA . PHE A 1 112 ? 11.758 8.715 -14.219 1.00 61.38 112 PHE A CA 1
ATOM 863 C C . PHE A 1 112 ? 11.458 9.515 -12.929 1.00 61.38 112 PHE A C 1
ATOM 865 O O . PHE A 1 112 ? 11.099 8.949 -11.896 1.00 61.38 112 PHE A O 1
ATOM 872 N N . ASN A 1 113 ? 11.507 10.849 -13.000 1.00 67.00 113 ASN A N 1
ATOM 873 C CA . ASN A 1 113 ? 11.280 11.730 -11.850 1.00 67.00 113 ASN A CA 1
ATOM 874 C C . ASN A 1 113 ? 9.829 11.709 -11.336 1.00 67.00 113 ASN A C 1
ATOM 876 O O . ASN A 1 113 ? 9.598 11.793 -10.126 1.00 67.00 113 ASN A O 1
ATOM 880 N N . LEU A 1 114 ? 8.841 11.585 -12.230 1.00 70.31 114 LEU A N 1
ATOM 881 C CA . LEU A 1 114 ? 7.432 11.513 -11.837 1.00 70.31 114 LEU A CA 1
ATOM 882 C C . LEU A 1 114 ? 7.123 10.169 -11.166 1.00 70.31 114 LEU A C 1
ATOM 884 O O . LEU A 1 114 ? 6.464 10.157 -10.128 1.00 70.31 114 LEU A O 1
ATOM 888 N N . HIS A 1 115 ? 7.658 9.060 -11.689 1.00 72.19 115 HIS A N 1
ATOM 889 C CA . HIS A 1 115 ? 7.491 7.729 -11.095 1.00 72.19 115 HIS A CA 1
ATOM 890 C C . HIS A 1 115 ? 8.002 7.701 -9.648 1.00 72.19 115 HIS A C 1
ATOM 892 O O . HIS A 1 115 ? 7.258 7.365 -8.725 1.00 72.19 115 HIS A O 1
ATOM 898 N N . MET A 1 116 ? 9.235 8.168 -9.436 1.00 72.62 116 MET A N 1
ATOM 899 C CA . MET A 1 116 ? 9.843 8.240 -8.107 1.00 72.62 116 MET A CA 1
ATOM 900 C C . MET A 1 116 ? 9.047 9.127 -7.147 1.00 72.62 116 MET A C 1
ATOM 902 O O . MET A 1 116 ? 8.874 8.771 -5.985 1.00 72.62 116 MET A O 1
ATOM 906 N N . THR A 1 117 ? 8.475 10.236 -7.626 1.00 80.25 117 THR A N 1
ATOM 907 C CA . THR A 1 117 ? 7.599 11.094 -6.807 1.00 80.25 117 THR A CA 1
ATOM 908 C C . THR A 1 117 ? 6.384 10.327 -6.277 1.00 80.25 117 THR A C 1
ATOM 910 O O . THR A 1 117 ? 6.035 10.458 -5.101 1.00 80.25 117 THR A O 1
ATOM 913 N N . PHE A 1 118 ? 5.760 9.485 -7.105 1.00 81.88 118 PHE A N 1
ATOM 914 C CA . PHE A 1 118 ? 4.642 8.650 -6.667 1.00 81.88 118 PHE A CA 1
ATOM 915 C C . PHE A 1 118 ? 5.075 7.525 -5.719 1.00 81.88 118 PHE A C 1
ATOM 917 O O . PHE A 1 118 ? 4.348 7.249 -4.764 1.00 81.88 118 PHE A O 1
ATOM 924 N N . VAL A 1 119 ? 6.259 6.932 -5.907 1.00 79.19 119 VAL A N 1
ATOM 925 C CA . VAL A 1 119 ? 6.837 5.951 -4.966 1.00 79.19 119 VAL A CA 1
ATOM 926 C C . VAL A 1 119 ? 7.104 6.589 -3.597 1.00 79.19 119 VAL A C 1
ATOM 928 O O . VAL A 1 119 ? 6.740 6.018 -2.565 1.00 79.19 119 VAL A O 1
ATOM 931 N N . TYR A 1 120 ? 7.640 7.813 -3.566 1.00 81.94 120 TYR A N 1
ATOM 932 C CA . TYR A 1 120 ? 7.820 8.561 -2.320 1.00 81.94 120 TYR A CA 1
ATOM 933 C C . TYR A 1 120 ? 6.484 8.880 -1.646 1.00 81.94 120 TYR A C 1
ATOM 935 O O . TYR A 1 120 ? 6.315 8.626 -0.451 1.00 81.94 120 TYR A O 1
ATOM 943 N N . ALA A 1 121 ? 5.511 9.385 -2.410 1.00 85.56 121 ALA A N 1
ATOM 944 C CA . ALA A 1 121 ? 4.170 9.665 -1.903 1.00 85.56 121 ALA A CA 1
ATOM 945 C C . ALA A 1 121 ? 3.493 8.398 -1.352 1.00 85.56 121 ALA A C 1
ATOM 947 O O . ALA A 1 121 ? 2.839 8.450 -0.310 1.00 85.56 121 ALA A O 1
ATOM 948 N N . MET A 1 122 ? 3.698 7.247 -1.995 1.00 85.81 122 MET A N 1
ATOM 949 C CA . MET A 1 122 ? 3.184 5.957 -1.540 1.00 85.81 122 MET A CA 1
ATOM 950 C C . MET A 1 122 ? 3.752 5.567 -0.168 1.00 85.81 122 MET A C 1
ATOM 952 O O . MET A 1 122 ? 2.999 5.163 0.714 1.00 85.81 122 MET A O 1
ATOM 956 N N . GLY A 1 123 ? 5.059 5.705 0.057 1.00 82.94 123 GLY A N 1
ATOM 957 C CA . GLY A 1 123 ? 5.630 5.363 1.363 1.00 82.94 123 GLY A CA 1
ATOM 958 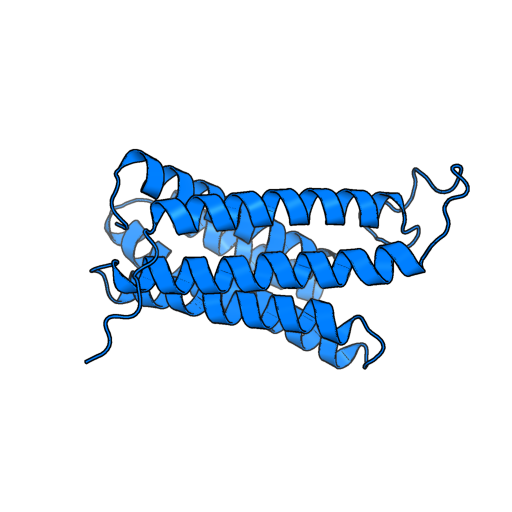C C . GLY A 1 123 ? 5.278 6.347 2.471 1.00 82.94 123 GLY A C 1
ATOM 959 O O . GLY A 1 123 ? 4.977 5.927 3.589 1.00 82.94 123 GLY A O 1
ATOM 960 N N . VAL A 1 124 ? 5.201 7.645 2.164 1.00 84.06 124 VAL A N 1
ATOM 961 C CA . VAL A 1 124 ? 4.703 8.644 3.123 1.00 84.06 124 VAL A CA 1
ATOM 962 C C . VAL A 1 124 ? 3.252 8.342 3.500 1.00 84.06 124 VAL A C 1
ATOM 964 O O . VAL A 1 124 ? 2.913 8.307 4.684 1.00 84.06 124 VAL A O 1
ATOM 967 N N . THR A 1 125 ? 2.393 8.063 2.517 1.00 84.12 125 THR A N 1
ATOM 968 C CA . THR A 1 125 ? 0.985 7.727 2.773 1.00 84.12 125 THR A CA 1
ATOM 969 C C . THR A 1 125 ? 0.835 6.402 3.515 1.00 84.12 125 THR A C 1
ATOM 971 O O . THR A 1 125 ? -0.011 6.324 4.400 1.00 84.12 125 THR A O 1
ATOM 974 N N . ALA A 1 126 ? 1.690 5.403 3.271 1.00 81.44 126 ALA A N 1
ATOM 975 C CA . ALA A 1 126 ? 1.731 4.172 4.063 1.00 81.44 126 ALA A CA 1
ATOM 976 C C . ALA A 1 126 ? 2.004 4.465 5.548 1.00 81.44 126 ALA A C 1
ATOM 978 O O . ALA A 1 126 ? 1.262 4.016 6.420 1.00 81.44 126 ALA A O 1
ATOM 979 N N . VAL A 1 127 ? 3.000 5.298 5.859 1.00 80.94 127 VAL A N 1
ATOM 980 C CA . VAL A 1 127 ? 3.282 5.711 7.244 1.00 80.94 127 VAL A CA 1
ATOM 981 C C . VAL A 1 127 ? 2.099 6.487 7.846 1.00 80.94 127 VAL A C 1
ATOM 983 O O . VAL A 1 127 ? 1.723 6.235 8.991 1.00 80.94 127 VAL A O 1
ATOM 986 N N . MET A 1 128 ? 1.448 7.365 7.073 1.00 77.75 128 MET A N 1
ATOM 987 C CA . MET A 1 128 ? 0.257 8.112 7.510 1.00 77.75 128 MET A CA 1
ATOM 988 C C . MET A 1 128 ? -0.989 7.242 7.721 1.00 77.75 128 MET A C 1
ATOM 990 O O . MET A 1 128 ? -1.819 7.590 8.555 1.00 77.75 128 MET A O 1
ATOM 994 N N . VAL A 1 129 ? -1.140 6.123 7.007 1.00 77.56 129 VAL A N 1
ATOM 995 C CA . VAL A 1 129 ? -2.208 5.142 7.270 1.00 77.56 129 VAL A CA 1
ATOM 996 C C . VAL A 1 129 ? -1.981 4.477 8.624 1.00 77.56 129 VAL A C 1
ATOM 998 O O . VAL A 1 129 ? -2.915 4.303 9.410 1.00 77.56 129 VAL A O 1
ATOM 1001 N N . LEU A 1 130 ? -0.734 4.109 8.910 1.00 74.75 130 LEU A N 1
ATOM 1002 C CA . LEU A 1 130 ? -0.418 3.289 10.069 1.00 74.75 130 LEU A CA 1
ATOM 1003 C C . LEU A 1 130 ? -0.300 4.101 11.373 1.00 74.75 130 LEU A C 1
ATOM 1005 O O . LEU A 1 130 ? -0.724 3.624 12.427 1.00 74.75 130 LEU A O 1
ATOM 1009 N N . LEU A 1 131 ? 0.217 5.334 11.312 1.00 73.25 131 LEU A N 1
ATOM 1010 C CA . LEU A 1 131 ? 0.446 6.223 12.465 1.00 73.25 131 LEU A CA 1
ATOM 1011 C C . LEU A 1 131 ? -0.803 6.445 13.348 1.00 73.25 131 LEU A C 1
ATOM 1013 O O . LEU A 1 131 ? -0.747 6.149 14.545 1.00 73.25 131 LEU A O 1
ATOM 1017 N N . PRO A 1 132 ? -1.951 6.906 12.814 1.00 65.00 132 PRO A N 1
ATOM 1018 C CA . PRO A 1 132 ? -3.150 7.191 13.605 1.00 65.00 132 PRO A CA 1
ATOM 1019 C C . PRO A 1 132 ? -3.696 5.943 14.310 1.00 65.00 132 PRO A C 1
ATOM 1021 O O . PRO A 1 132 ? -4.189 6.012 15.435 1.00 65.00 132 PRO A O 1
ATOM 1024 N N . ILE A 1 133 ? -3.553 4.788 13.660 1.00 65.62 133 ILE A N 1
ATOM 1025 C CA . ILE A 1 133 ? -3.992 3.490 14.170 1.00 65.62 133 ILE A CA 1
ATOM 1026 C C . ILE A 1 133 ? -3.047 3.011 15.281 1.00 65.62 133 ILE A C 1
ATOM 1028 O O . ILE A 1 133 ? -3.506 2.522 16.311 1.00 65.62 133 ILE A O 1
ATOM 1032 N N . THR A 1 134 ? -1.734 3.222 15.134 1.00 66.88 134 THR A N 1
ATOM 1033 C CA . THR A 1 134 ? -0.760 2.895 16.188 1.00 66.88 134 THR A CA 1
ATOM 1034 C C . THR A 1 134 ? -0.862 3.752 17.430 1.00 66.88 134 THR A C 1
ATOM 1036 O O . THR A 1 134 ? -0.673 3.231 18.524 1.00 66.88 134 THR A O 1
ATOM 1039 N N . VAL A 1 135 ? -1.168 5.044 17.295 1.00 67.88 135 VAL A N 1
ATOM 1040 C CA . VAL A 1 135 ? -1.328 5.936 18.453 1.00 67.88 135 VAL A CA 1
ATOM 1041 C C . VAL A 1 135 ? -2.506 5.491 19.317 1.00 67.88 135 VAL A C 1
ATOM 1043 O O . VAL A 1 135 ? -2.443 5.576 20.543 1.00 67.88 135 VAL A O 1
ATOM 1046 N N . ASP A 1 136 ? -3.569 4.988 18.695 1.00 64.81 136 ASP A N 1
ATOM 1047 C CA . ASP A 1 136 ? -4.720 4.466 19.420 1.00 64.81 136 ASP A CA 1
ATOM 1048 C C . ASP A 1 136 ? -4.429 3.089 20.046 1.00 64.81 136 ASP A C 1
ATOM 1050 O O . ASP A 1 136 ? -4.740 2.865 21.213 1.00 64.81 136 ASP A O 1
ATOM 1054 N N . ASP A 1 137 ? -3.742 2.189 19.337 1.00 65.81 137 ASP A N 1
ATOM 1055 C CA . ASP A 1 137 ? -3.364 0.866 19.860 1.00 65.81 137 ASP A CA 1
ATOM 1056 C C . ASP A 1 137 ? -2.283 0.934 20.973 1.00 65.81 137 ASP A C 1
ATOM 1058 O O . ASP A 1 137 ? -2.321 0.137 21.917 1.00 65.81 137 ASP A O 1
ATOM 1062 N N . LEU A 1 138 ? -1.379 1.925 20.945 1.00 67.62 138 LEU A N 1
ATOM 1063 C CA . LEU A 1 138 ? -0.399 2.205 22.011 1.00 67.62 138 LEU A CA 1
ATOM 1064 C C . LEU A 1 138 ? -1.067 2.550 23.343 1.00 67.62 138 LEU A C 1
ATOM 1066 O O . LEU A 1 138 ? -0.647 2.059 24.390 1.00 67.62 138 LEU A O 1
ATOM 1070 N N . LYS A 1 139 ? -2.145 3.344 23.307 1.00 67.94 139 LYS A N 1
ATOM 1071 C CA . LYS A 1 139 ? -2.933 3.685 24.505 1.00 67.94 139 LYS A CA 1
ATOM 1072 C C . LYS A 1 139 ? -3.557 2.456 25.171 1.00 67.94 139 LYS A C 1
ATOM 1074 O O . LYS A 1 139 ? -3.885 2.509 26.349 1.00 67.94 139 LYS A O 1
ATOM 1079 N N . HIS A 1 140 ? -3.685 1.354 24.432 1.00 68.00 140 HIS A N 1
ATOM 1080 C CA . HIS A 1 140 ? -4.219 0.079 24.904 1.00 68.00 140 HIS A CA 1
ATOM 1081 C C . HIS A 1 140 ? -3.118 -0.984 25.110 1.00 68.00 140 HIS A C 1
ATOM 1083 O O . HIS A 1 140 ? -3.422 -2.172 25.197 1.00 68.00 140 HIS A O 1
ATOM 1089 N N . GLY A 1 141 ? -1.839 -0.583 25.169 1.00 61.91 141 GLY A N 1
ATOM 1090 C CA . GLY A 1 141 ? -0.707 -1.462 25.491 1.00 61.91 141 GLY A CA 1
ATOM 1091 C C . GLY A 1 141 ? -0.244 -2.390 24.361 1.00 61.91 141 GLY A C 1
ATOM 1092 O O . GLY A 1 141 ? 0.541 -3.307 24.602 1.00 61.91 141 GLY A O 1
ATOM 1093 N N . LYS A 1 142 ? -0.701 -2.182 23.119 1.00 67.50 142 LYS A N 1
ATOM 1094 C CA . LYS A 1 142 ? -0.340 -3.028 21.970 1.00 67.50 142 LYS A CA 1
ATOM 1095 C C . LYS A 1 142 ? 0.878 -2.477 21.225 1.00 67.50 142 LYS A C 1
ATOM 1097 O O . LYS A 1 142 ? 0.765 -1.815 20.196 1.00 67.50 142 LYS A O 1
ATOM 1102 N N . TRP A 1 143 ? 2.065 -2.814 21.720 1.00 68.94 143 TRP A N 1
ATOM 1103 C CA . TRP A 1 143 ? 3.351 -2.363 21.168 1.00 68.94 143 TRP A CA 1
ATOM 1104 C C . TRP A 1 143 ? 3.699 -2.944 19.791 1.00 68.94 143 TRP A C 1
ATOM 1106 O O . TRP A 1 143 ? 4.461 -2.336 19.043 1.00 68.94 143 TRP A O 1
ATOM 1116 N N . ALA A 1 144 ? 3.126 -4.096 19.429 1.00 66.75 144 ALA A N 1
ATOM 1117 C CA . ALA A 1 144 ? 3.448 -4.793 18.182 1.00 66.75 144 ALA A CA 1
ATOM 1118 C C . ALA A 1 144 ? 3.146 -3.952 16.929 1.00 66.75 144 ALA A C 1
ATOM 1120 O O . ALA A 1 144 ? 3.933 -3.948 15.986 1.00 66.75 144 ALA A O 1
ATOM 1121 N N . LEU A 1 145 ? 2.042 -3.195 16.928 1.00 71.06 145 LEU A N 1
ATOM 1122 C CA . LEU A 1 145 ? 1.692 -2.352 15.784 1.00 71.06 145 LEU A CA 1
ATOM 1123 C C . LEU A 1 145 ? 2.607 -1.125 15.688 1.00 71.06 145 LEU A C 1
ATOM 1125 O O . LEU A 1 145 ? 2.975 -0.714 14.594 1.00 71.06 145 LEU A O 1
ATOM 1129 N N . PHE A 1 146 ? 3.018 -0.567 16.828 1.00 74.25 146 PHE A N 1
ATOM 1130 C CA . PHE A 1 146 ? 3.980 0.531 16.865 1.00 74.25 146 PHE A CA 1
ATOM 1131 C C . PHE A 1 146 ? 5.358 0.102 16.347 1.00 74.25 146 PHE A C 1
ATOM 1133 O O . PHE A 1 146 ? 5.936 0.783 15.503 1.00 74.25 146 PHE A O 1
ATOM 1140 N N . ALA A 1 147 ? 5.843 -1.066 16.779 1.00 74.62 147 ALA A N 1
ATOM 1141 C CA . ALA A 1 147 ? 7.075 -1.656 16.259 1.00 74.62 147 ALA A CA 1
ATOM 1142 C C . ALA A 1 147 ? 6.990 -1.903 14.743 1.00 74.62 147 ALA A C 1
ATOM 1144 O O . ALA A 1 147 ? 7.944 -1.625 14.020 1.00 74.62 147 ALA A O 1
ATOM 1145 N N . PHE A 1 148 ? 5.830 -2.347 14.251 1.00 79.69 148 PHE A N 1
ATOM 1146 C CA . PHE A 1 148 ? 5.587 -2.500 12.820 1.00 79.69 148 PHE A CA 1
ATOM 1147 C C . PHE A 1 148 ? 5.675 -1.163 12.069 1.00 79.69 148 PHE A C 1
ATOM 1149 O O . PHE A 1 148 ? 6.318 -1.094 11.031 1.00 79.69 148 PHE A O 1
ATOM 1156 N N . VAL A 1 149 ? 5.113 -0.072 12.597 1.00 82.25 149 VAL A N 1
ATOM 1157 C CA . VAL A 1 149 ? 5.221 1.255 11.957 1.00 82.25 149 VAL A CA 1
ATOM 1158 C C . VAL A 1 149 ? 6.638 1.785 11.940 1.00 82.25 149 VAL A C 1
ATOM 1160 O O . VAL A 1 149 ? 7.068 2.317 10.919 1.00 82.25 149 VAL A O 1
ATOM 1163 N N . LEU A 1 150 ? 7.379 1.610 13.033 1.00 82.50 150 LEU A N 1
ATOM 1164 C CA . LEU A 1 150 ? 8.796 1.955 13.056 1.00 82.50 150 LEU A CA 1
ATOM 1165 C C . LEU A 1 150 ? 9.584 1.136 12.035 1.00 82.50 150 LEU A C 1
ATOM 1167 O O . LEU A 1 150 ? 10.432 1.700 11.356 1.00 82.50 150 LEU A O 1
ATOM 1171 N N . PHE A 1 151 ? 9.270 -0.152 11.870 1.00 84.50 151 PHE A N 1
ATOM 1172 C CA . PHE A 1 151 ? 9.868 -0.987 10.830 1.00 84.50 151 PHE A CA 1
ATOM 1173 C C . PHE A 1 151 ? 9.559 -0.459 9.422 1.00 84.50 151 PHE A C 1
ATOM 1175 O O . PHE A 1 151 ? 10.474 -0.328 8.614 1.00 84.50 151 PHE A O 1
ATOM 1182 N N . VAL A 1 152 ? 8.305 -0.087 9.138 1.00 85.19 152 VAL A N 1
ATOM 1183 C CA . VAL A 1 152 ? 7.921 0.500 7.843 1.00 85.19 152 VAL A CA 1
ATOM 1184 C C . VAL A 1 152 ? 8.644 1.824 7.598 1.00 85.19 152 VAL A C 1
ATOM 1186 O O . VAL A 1 152 ? 9.220 2.018 6.533 1.00 85.19 152 VAL A O 1
ATOM 1189 N N . ALA A 1 153 ? 8.663 2.726 8.580 1.00 84.56 153 ALA A N 1
ATOM 1190 C CA . ALA A 1 153 ? 9.318 4.024 8.446 1.00 84.56 153 ALA A CA 1
ATOM 1191 C C . ALA A 1 153 ? 10.840 3.885 8.287 1.00 84.56 153 ALA A C 1
ATOM 1193 O O . ALA A 1 153 ? 11.426 4.488 7.390 1.00 84.56 153 ALA A O 1
ATOM 1194 N N . ALA A 1 154 ? 11.480 3.061 9.121 1.00 84.62 154 ALA A N 1
ATOM 1195 C CA . ALA A 1 154 ? 12.918 2.828 9.071 1.00 84.62 154 ALA A CA 1
ATOM 1196 C C . ALA A 1 154 ? 13.333 2.128 7.773 1.00 84.62 154 ALA A C 1
ATOM 1198 O O . ALA A 1 154 ? 14.297 2.553 7.145 1.00 84.62 154 ALA A O 1
ATOM 1199 N N . GLY A 1 155 ? 12.588 1.107 7.338 1.00 82.19 155 GLY A N 1
ATOM 1200 C CA . GLY A 1 155 ? 12.836 0.431 6.068 1.00 82.19 155 GLY A CA 1
ATOM 1201 C C . GLY A 1 155 ? 12.651 1.367 4.874 1.00 82.19 155 GLY A C 1
ATOM 1202 O O . GLY A 1 155 ? 13.508 1.415 3.998 1.00 82.19 155 GLY A O 1
ATOM 1203 N N . PHE A 1 156 ? 11.602 2.194 4.872 1.00 85.31 156 PHE A N 1
ATOM 1204 C CA . PHE A 1 156 ? 11.379 3.183 3.816 1.00 85.31 15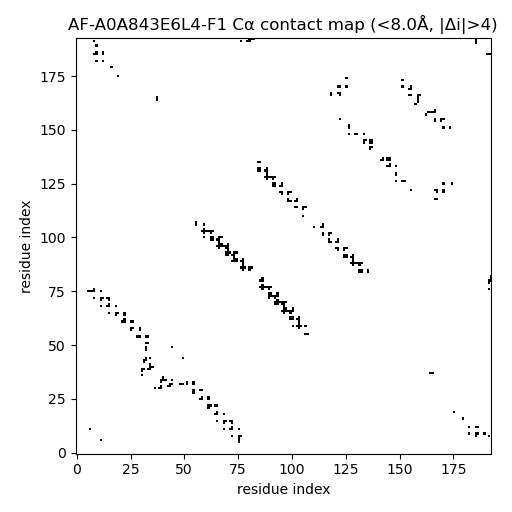6 PHE A CA 1
ATOM 1205 C C . PHE A 1 156 ? 12.520 4.207 3.718 1.00 85.31 156 PHE A C 1
ATOM 1207 O O . PHE A 1 156 ? 13.006 4.482 2.620 1.00 85.31 156 PHE A O 1
ATOM 1214 N N . ILE A 1 157 ? 12.985 4.739 4.853 1.00 85.12 157 ILE A N 1
ATOM 1215 C CA . ILE A 1 157 ? 14.129 5.664 4.900 1.00 85.12 157 ILE A CA 1
ATOM 1216 C C . ILE A 1 157 ? 15.412 4.956 4.450 1.00 85.12 157 ILE A C 1
ATOM 1218 O O . ILE A 1 157 ? 16.160 5.505 3.645 1.00 85.12 157 ILE A O 1
ATOM 1222 N N . PHE A 1 158 ? 15.654 3.732 4.924 1.00 84.38 158 PHE A N 1
ATOM 1223 C CA . PHE A 1 158 ? 16.822 2.940 4.543 1.00 84.38 158 PHE A CA 1
ATOM 1224 C C . PHE A 1 158 ? 16.885 2.726 3.027 1.00 84.38 158 PHE A C 1
ATOM 1226 O O . PHE A 1 158 ? 17.903 3.039 2.416 1.00 84.38 158 PHE A O 1
ATOM 1233 N N . PHE A 1 159 ? 15.794 2.279 2.399 1.00 78.44 159 PHE A N 1
ATOM 1234 C CA . PHE A 1 159 ? 15.760 2.073 0.949 1.00 78.44 159 PHE A CA 1
ATOM 1235 C C . PHE A 1 159 ? 15.817 3.385 0.162 1.00 78.44 159 PHE A C 1
ATOM 1237 O O . PHE A 1 159 ? 16.454 3.429 -0.880 1.00 78.44 159 PHE A O 1
ATOM 1244 N N . THR A 1 160 ? 15.274 4.482 0.696 1.00 79.25 160 THR A N 1
ATOM 1245 C CA . THR A 1 160 ? 15.452 5.814 0.087 1.00 79.25 160 THR A CA 1
ATOM 1246 C C . THR A 1 160 ? 16.931 6.217 -0.002 1.00 79.25 160 THR A C 1
ATOM 1248 O O . THR A 1 160 ? 17.333 6.879 -0.953 1.00 79.25 160 THR A O 1
ATOM 1251 N N . ILE A 1 161 ? 17.744 5.838 0.989 1.00 80.50 161 ILE A N 1
ATOM 1252 C CA . ILE A 1 161 ? 19.163 6.216 1.066 1.00 80.50 161 ILE A CA 1
ATOM 1253 C C . ILE A 1 161 ? 20.061 5.216 0.327 1.00 80.50 161 ILE A C 1
ATOM 1255 O O . ILE A 1 161 ? 21.042 5.618 -0.292 1.00 80.50 161 ILE A O 1
ATOM 1259 N N . VAL A 1 162 ? 19.766 3.918 0.434 1.00 77.06 162 VAL A 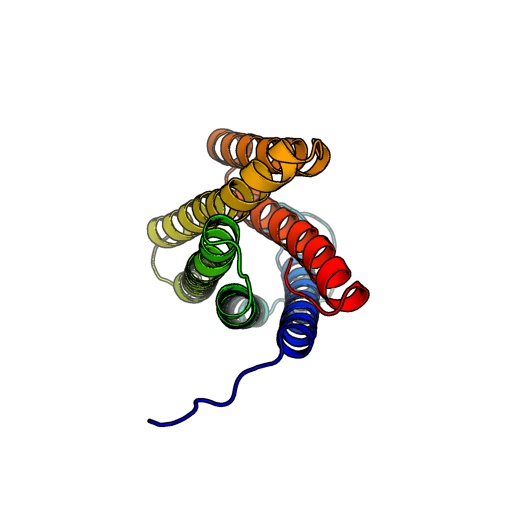N 1
ATOM 1260 C CA . VAL A 1 162 ? 20.673 2.842 0.008 1.00 77.06 162 VAL A CA 1
ATOM 1261 C C . VAL A 1 162 ? 20.353 2.334 -1.389 1.00 77.06 162 VAL A C 1
ATOM 1263 O O . VAL A 1 162 ? 21.262 2.183 -2.200 1.00 77.06 162 VAL A O 1
ATOM 1266 N N . ASN A 1 163 ? 19.084 2.028 -1.664 1.00 73.25 163 ASN A N 1
ATOM 1267 C CA . ASN A 1 163 ? 18.657 1.523 -2.962 1.00 73.25 163 ASN A CA 1
ATOM 1268 C C . ASN A 1 163 ? 17.141 1.705 -3.131 1.00 73.25 163 ASN A C 1
ATOM 1270 O O . ASN A 1 163 ? 16.335 1.011 -2.499 1.00 73.25 163 ASN A O 1
ATOM 1274 N N . THR A 1 164 ? 16.780 2.630 -4.016 1.00 69.62 164 THR A N 1
ATOM 1275 C CA . THR A 1 164 ? 15.401 3.022 -4.302 1.00 69.62 164 THR A CA 1
ATOM 1276 C C . THR A 1 164 ? 14.581 1.936 -4.991 1.00 69.62 164 THR A C 1
ATOM 1278 O O . THR A 1 164 ? 13.357 1.937 -4.865 1.00 69.62 164 THR A O 1
ATOM 1281 N N . ASP A 1 165 ? 15.220 0.969 -5.647 1.00 67.06 165 ASP A N 1
ATOM 1282 C CA . ASP A 1 165 ? 14.539 -0.081 -6.414 1.00 67.06 165 ASP A CA 1
ATOM 1283 C C . ASP A 1 165 ? 13.724 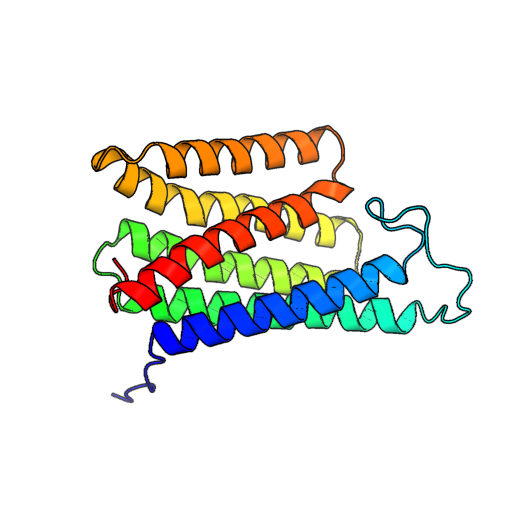-1.006 -5.496 1.00 67.06 165 ASP A C 1
ATOM 1285 O O . ASP A 1 165 ? 12.667 -1.518 -5.865 1.00 67.06 165 ASP A O 1
ATOM 1289 N N . TYR A 1 166 ? 14.158 -1.153 -4.241 1.00 71.44 166 TYR A N 1
ATOM 1290 C CA . TYR A 1 166 ? 13.465 -1.952 -3.228 1.00 71.44 166 TYR A CA 1
ATOM 1291 C C . TYR A 1 166 ? 12.414 -1.165 -2.436 1.00 71.44 166 TYR A C 1
ATOM 1293 O O . TYR A 1 166 ? 11.604 -1.755 -1.718 1.00 71.44 166 TYR A O 1
ATOM 1301 N N . GLN A 1 167 ? 12.378 0.161 -2.571 1.00 73.75 167 GLN A N 1
ATOM 1302 C CA . GLN A 1 167 ? 11.497 1.031 -1.793 1.00 73.75 167 GLN A CA 1
ATOM 1303 C C . GLN A 1 167 ? 10.020 0.759 -2.090 1.00 73.75 167 GLN A C 1
ATOM 1305 O O . GLN A 1 167 ? 9.194 0.664 -1.173 1.00 73.75 167 GLN A O 1
ATOM 1310 N N . GLN A 1 168 ? 9.684 0.598 -3.371 1.00 73.88 168 GLN A N 1
ATOM 1311 C CA . GLN A 1 168 ? 8.332 0.278 -3.798 1.00 73.88 168 GLN A CA 1
ATOM 1312 C C . GLN A 1 168 ? 7.877 -1.118 -3.323 1.00 73.88 168 GLN A C 1
ATOM 1314 O O . GLN A 1 168 ? 6.847 -1.189 -2.638 1.00 73.88 168 GLN A O 1
ATOM 1319 N N . PRO A 1 169 ? 8.590 -2.222 -3.638 1.00 73.00 169 PRO A N 1
ATOM 1320 C CA . PRO A 1 169 ? 8.174 -3.560 -3.220 1.00 73.00 169 PRO A CA 1
ATOM 1321 C C . PRO A 1 169 ? 8.127 -3.716 -1.703 1.00 73.00 169 PRO A C 1
ATOM 1323 O O . PRO A 1 169 ? 7.195 -4.338 -1.192 1.00 73.00 169 PRO A O 1
ATOM 1326 N N . PHE A 1 170 ? 9.044 -3.079 -0.970 1.00 80.75 170 PHE A N 1
ATOM 1327 C CA . PHE A 1 170 ? 9.003 -3.048 0.489 1.00 80.75 170 PHE A CA 1
ATOM 1328 C C . PHE A 1 170 ? 7.720 -2.389 1.011 1.00 80.75 170 PHE A C 1
ATOM 1330 O O . PHE A 1 170 ? 6.994 -2.978 1.813 1.00 80.75 170 PHE A O 1
ATOM 1337 N N . THR A 1 171 ? 7.404 -1.186 0.524 1.00 81.19 171 THR A N 1
ATOM 1338 C CA . THR A 1 171 ? 6.233 -0.430 0.989 1.00 81.19 171 THR A CA 1
ATOM 1339 C C . THR A 1 171 ? 4.934 -1.191 0.709 1.00 81.19 171 THR A C 1
ATOM 1341 O O . THR A 1 171 ? 4.065 -1.280 1.579 1.00 81.19 171 THR A O 1
ATOM 1344 N N . ILE A 1 172 ? 4.810 -1.788 -0.481 1.00 80.25 172 ILE A N 1
ATOM 1345 C CA . ILE A 1 172 ? 3.635 -2.580 -0.869 1.00 80.25 172 ILE A CA 1
ATOM 1346 C C . ILE A 1 172 ? 3.508 -3.833 0.003 1.00 80.25 172 ILE A C 1
ATOM 1348 O O . ILE A 1 172 ? 2.424 -4.091 0.528 1.00 80.25 172 ILE A O 1
ATOM 1352 N N . ALA A 1 173 ? 4.600 -4.569 0.235 1.00 82.31 173 ALA A N 1
ATOM 1353 C CA . ALA A 1 173 ? 4.594 -5.749 1.099 1.00 82.31 173 ALA A CA 1
ATOM 1354 C C . ALA A 1 173 ? 4.156 -5.409 2.533 1.00 82.31 173 ALA A C 1
ATOM 1356 O O . ALA A 1 173 ? 3.300 -6.088 3.105 1.00 82.31 173 ALA A O 1
ATOM 1357 N N . CYS A 1 174 ? 4.675 -4.321 3.104 1.00 85.25 174 CYS A N 1
ATOM 1358 C CA . CYS A 1 174 ? 4.260 -3.851 4.422 1.00 85.25 174 CYS A CA 1
ATOM 1359 C C . CYS A 1 174 ? 2.769 -3.492 4.467 1.00 85.25 174 CYS A C 1
ATOM 1361 O O . CYS A 1 174 ? 2.057 -3.894 5.391 1.00 85.25 174 CYS A O 1
ATOM 1363 N N . MET A 1 175 ? 2.263 -2.790 3.454 1.00 83.94 175 MET A N 1
ATOM 1364 C CA . MET A 1 175 ? 0.839 -2.461 3.379 1.00 83.94 175 MET A CA 1
ATOM 1365 C C . MET A 1 175 ? -0.037 -3.706 3.223 1.00 83.94 175 MET A C 1
ATOM 1367 O O . MET A 1 175 ? -1.103 -3.780 3.831 1.00 83.94 175 MET A O 1
ATOM 1371 N N . PHE A 1 176 ? 0.427 -4.720 2.494 1.00 84.81 176 PHE A N 1
ATOM 1372 C CA . PHE A 1 176 ? -0.267 -6.001 2.363 1.00 84.81 176 PHE A CA 1
ATOM 1373 C C . PHE A 1 176 ? -0.348 -6.747 3.693 1.00 84.81 176 PHE A C 1
ATOM 1375 O O . PHE A 1 176 ? -1.428 -7.191 4.084 1.00 84.81 176 PHE A O 1
ATOM 1382 N N . ILE A 1 177 ? 0.762 -6.831 4.428 1.00 83.19 177 ILE A N 1
ATOM 1383 C CA . ILE A 1 177 ? 0.784 -7.439 5.764 1.00 83.19 177 ILE A CA 1
ATOM 1384 C C . ILE A 1 177 ? -0.217 -6.728 6.682 1.00 83.19 177 ILE A C 1
ATOM 1386 O O . ILE A 1 177 ? -1.025 -7.379 7.350 1.00 83.19 177 ILE A O 1
ATOM 1390 N N . TRP A 1 178 ? -0.225 -5.393 6.676 1.00 83.06 178 TRP A N 1
ATOM 1391 C CA . TRP A 1 178 ? -1.170 -4.614 7.47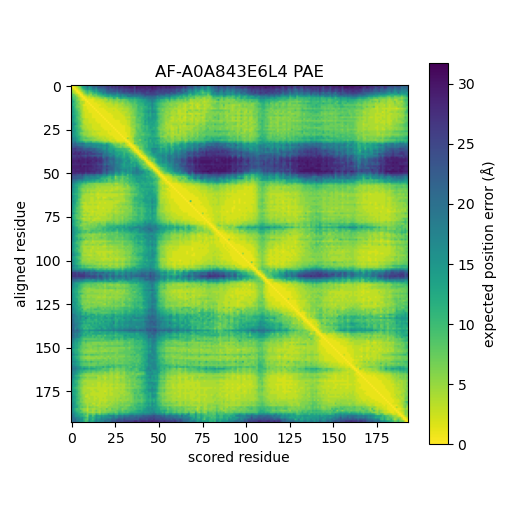3 1.00 83.06 178 TRP A CA 1
ATOM 1392 C C . TRP A 1 178 ? -2.634 -4.865 7.077 1.00 83.06 178 TRP A C 1
ATOM 1394 O O . TRP A 1 178 ? -3.474 -5.095 7.953 1.00 83.06 178 TRP A O 1
ATOM 1404 N N . LEU A 1 179 ? -2.941 -4.881 5.776 1.00 80.62 179 LEU A N 1
ATOM 1405 C CA . LEU A 1 179 ? -4.288 -5.150 5.263 1.00 80.62 179 LEU A CA 1
ATOM 1406 C C . LEU A 1 179 ? -4.792 -6.530 5.670 1.00 80.62 179 LEU A C 1
ATOM 1408 O O . LEU A 1 179 ? -5.952 -6.652 6.063 1.00 80.62 179 LEU A O 1
ATOM 1412 N N . ILE A 1 180 ? -3.940 -7.557 5.611 1.00 82.12 180 ILE A N 1
ATOM 1413 C CA . ILE A 1 180 ? -4.289 -8.919 6.034 1.00 82.12 180 ILE A CA 1
ATOM 1414 C C . ILE A 1 180 ? -4.654 -8.923 7.519 1.00 82.12 180 ILE A C 1
ATOM 1416 O O . ILE A 1 180 ? -5.707 -9.443 7.891 1.00 82.12 180 ILE A O 1
ATOM 1420 N N . ILE A 1 181 ? -3.829 -8.295 8.362 1.00 79.56 181 ILE A N 1
ATOM 1421 C CA . ILE A 1 181 ? -4.068 -8.211 9.809 1.00 79.56 181 ILE A CA 1
ATOM 1422 C C . ILE A 1 181 ? -5.400 -7.506 10.097 1.00 79.56 181 ILE A C 1
ATOM 1424 O O . ILE A 1 181 ? -6.213 -8.010 10.877 1.00 79.56 181 ILE A O 1
ATOM 1428 N N . LYS A 1 182 ? -5.656 -6.356 9.462 1.00 79.19 182 LYS A N 1
ATOM 1429 C CA . LYS A 1 182 ? -6.888 -5.586 9.694 1.00 79.19 182 LYS A CA 1
ATOM 1430 C C . LYS A 1 182 ? -8.122 -6.278 9.137 1.00 79.19 182 LYS A C 1
ATOM 1432 O O . LYS A 1 182 ? -9.132 -6.360 9.833 1.00 79.19 182 LYS A O 1
ATOM 1437 N N . THR A 1 183 ? -8.030 -6.847 7.942 1.00 79.69 183 THR A N 1
ATOM 1438 C CA . THR A 1 183 ? -9.134 -7.583 7.325 1.00 79.69 183 THR A CA 1
ATOM 1439 C C . THR A 1 183 ? -9.506 -8.822 8.136 1.00 79.69 183 THR A C 1
ATOM 1441 O O . THR A 1 183 ? -10.687 -9.054 8.390 1.00 79.69 183 THR A O 1
ATOM 1444 N N . ALA A 1 184 ? -8.520 -9.581 8.625 1.00 78.25 184 ALA A N 1
ATOM 1445 C CA . ALA A 1 184 ? -8.771 -10.713 9.514 1.00 78.25 184 ALA A CA 1
ATOM 1446 C C . ALA A 1 184 ? -9.483 -10.281 10.808 1.00 78.25 184 ALA A C 1
ATOM 1448 O O . ALA A 1 184 ? -10.372 -10.987 11.285 1.00 78.25 184 ALA A O 1
ATOM 1449 N N . GLY A 1 185 ? -9.132 -9.110 11.351 1.00 74.19 185 GLY A N 1
ATOM 1450 C CA . GLY A 1 185 ? -9.843 -8.498 12.473 1.00 74.19 185 GLY A CA 1
ATOM 1451 C C . GLY A 1 185 ? -11.311 -8.206 12.148 1.00 74.19 185 GLY A C 1
ATOM 1452 O O . GLY A 1 185 ? -12.191 -8.701 12.848 1.00 74.19 185 GLY A O 1
ATOM 1453 N N . ILE A 1 186 ? -11.572 -7.474 11.059 1.00 73.31 186 ILE A N 1
ATOM 1454 C CA . ILE A 1 186 ? -12.926 -7.071 10.626 1.00 73.31 186 ILE A CA 1
ATOM 1455 C C . ILE A 1 186 ? -13.820 -8.291 10.367 1.00 73.31 186 ILE A C 1
ATOM 1457 O O . ILE A 1 186 ? -14.979 -8.312 10.781 1.00 73.31 186 ILE A O 1
ATOM 1461 N N . ILE A 1 187 ? -13.291 -9.331 9.713 1.00 72.31 187 ILE A N 1
ATOM 1462 C CA . ILE A 1 187 ? -14.042 -10.562 9.429 1.00 72.31 187 ILE A CA 1
ATOM 1463 C C . ILE A 1 187 ? -14.416 -11.289 10.728 1.00 72.31 187 ILE A C 1
ATOM 1465 O O . ILE A 1 187 ? -15.535 -11.786 10.843 1.00 72.31 187 ILE A O 1
ATOM 1469 N N . ARG A 1 188 ? -13.508 -11.341 11.713 1.00 71.75 188 ARG A N 1
ATOM 1470 C CA . ARG A 1 188 ? -13.732 -12.058 12.980 1.00 71.75 188 ARG A CA 1
ATOM 1471 C C . ARG A 1 188 ? -14.735 -11.368 13.896 1.00 71.75 188 ARG A C 1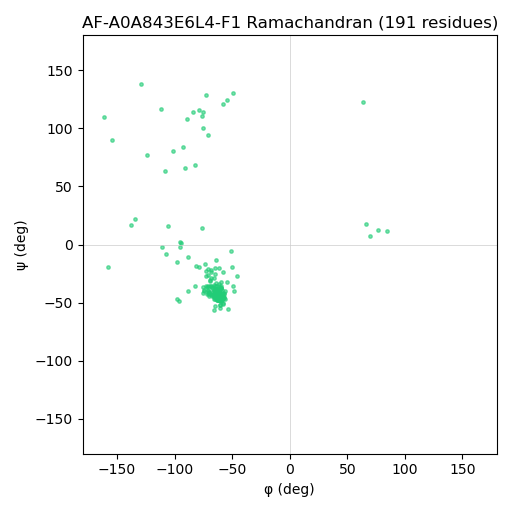
ATOM 1473 O O . ARG A 1 188 ? -15.544 -12.054 14.510 1.00 71.75 188 ARG A O 1
ATOM 1480 N N . THR A 1 189 ? -14.676 -10.045 14.026 1.00 69.56 189 THR A N 1
ATOM 1481 C CA . THR A 1 189 ? -15.537 -9.310 14.972 1.00 69.56 189 THR A CA 1
ATOM 1482 C C . THR A 1 189 ? -16.773 -8.708 14.343 1.00 69.56 189 THR A C 1
ATOM 1484 O O . THR A 1 189 ? -17.694 -8.322 15.057 1.00 69.56 189 THR A O 1
ATOM 1487 N N . GLY A 1 190 ? -16.818 -8.614 13.015 1.00 63.28 190 GLY A N 1
ATOM 1488 C CA . GLY A 1 190 ? -17.938 -8.012 12.313 1.00 63.28 190 GLY A CA 1
ATOM 1489 C C . GLY A 1 190 ? -18.063 -6.500 12.488 1.00 63.28 190 GLY A C 1
ATOM 1490 O O . GLY A 1 190 ? -19.057 -5.951 12.024 1.00 63.28 190 GLY A O 1
ATOM 1491 N N . SER A 1 191 ? -17.085 -5.854 13.125 1.00 58.28 191 SER A N 1
ATOM 1492 C CA . SER A 1 191 ? -17.045 -4.417 13.381 1.00 58.28 191 SER A CA 1
ATOM 1493 C C . SER A 1 191 ? -15.706 -3.841 12.919 1.00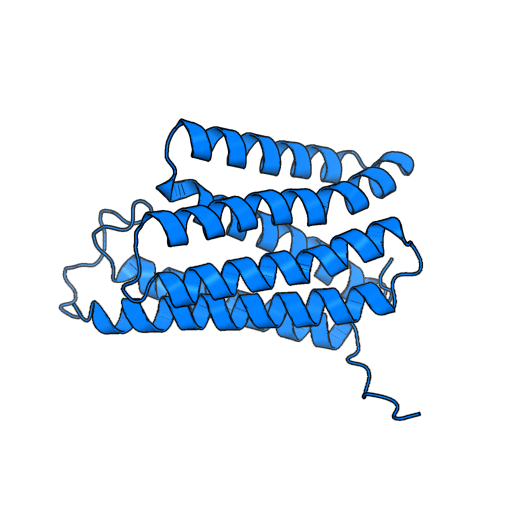 58.28 191 SER A C 1
ATOM 1495 O O . SER A 1 191 ? -14.650 -4.443 13.137 1.00 58.28 191 SER A O 1
ATOM 1497 N N . ALA A 1 192 ? -15.756 -2.673 12.275 1.00 59.41 192 ALA A N 1
ATOM 1498 C CA . ALA A 1 192 ? -14.588 -1.825 12.095 1.00 59.41 192 ALA A CA 1
ATOM 1499 C C . ALA A 1 192 ? -14.316 -1.148 13.448 1.00 59.41 192 ALA A C 1
ATOM 1501 O O . ALA A 1 192 ? -15.045 -0.240 13.829 1.00 59.41 192 ALA A O 1
ATOM 1502 N N . TYR A 1 193 ? -13.348 -1.688 14.196 1.00 54.25 193 TYR A N 1
ATOM 1503 C CA . TYR A 1 193 ? -12.957 -1.256 15.549 1.00 54.25 193 TYR A CA 1
ATOM 1504 C C . TYR A 1 193 ? -12.805 0.265 15.743 1.00 54.25 193 TYR A C 1
ATOM 1506 O O . TYR A 1 193 ? -12.472 0.969 14.763 1.00 54.25 193 TYR A O 1
#

Sequence (193 aa):
MMTVPYLDPRRASYLVLSAMVVTVVCWIIAGLMDEDWALFEKTLCHLGISDILFVRILYPISCAVIGFGMMLFGYSVAKVCDRRLQAAGYYACILFGISMLGIGFVNMDLSFNLHMTFVYAMGVTAVMVLLPITVDDLKHGKWALFAFVLFVAAGFIFFTIVNTDYQQPFTIACMFIWLIIKTAGIIRTGSAY

Nearest PDB structures (foldseek):
  6s18-assembly1_B  TM=5.467E-01  e=8.076E+00  Pseudomonas putida KT2440
  6s37-assembly1_A  TM=4.954E-01  e=7.715E+00  Pseudomonas putida KT2440
  3zx6-assembly1_A  TM=1.792E-01  e=4.665E+00  Archaeoglobus fulgidus DSM 4304

Foldseek 3Di:
DDPDDADQLLNLLVQLVVLVVLLVVLVVVLLLQDCPQPVNVDDHPPPPPNPPVSSLQSNLVSLQSNLVSQLSNLVNLLVQDPDVLLSQLSNLSNQLSVLSNQLSVCSPPPDPVSNLVSLVSNLVSLLSSQVSVVVVVVVVVNCVSVVLSCVSVVVLVCCVPPPVSCNNVSSVVSVVVVSVVQSVVCVVPVGSD

Radius of gyration: 17.52 Å; Cα contacts (8 Å, |Δi|>4): 225; chains: 1; bounding box: 52×32×51 Å